Protein 7R2H (pdb70)

GO terms:
  GO:0003755 peptidyl-prolyl cis-trans isomerase activity (F, IDA)
  GO:0043066 negative regulation of apoptotic process (P, IDA)
  GO:0005757 mitochondrial permeability transition pore complex (C, IDA)
  GO:0090201 negative regulation of release of cytochrome c from mitochondria (P, IDA)
  GO:2001243 negative regulation of intrinsic apoptotic signaling pathway (P, IMP)
  GO:1902686 mitochondrial outer membrane permeabilization involved in programmed cell death (P, IMP)
  GO:0046902 regulation of mitochondrial membrane permeability (P, IMP)
  GO:0070301 cellular response to hydrogen peroxide (P, IMP)
  GO:0005515 protein binding (F, IPI)
  GO:0016020 membrane (C, TAS)
  GO:0005739 mitochondrion (C, HTP)
  GO:0005739 mitochondrion (C, IDA)
  GO:1902445 regulation of mitochondrial membrane permeability involved in programmed necrotic cell death (P, IMP)

Organism: Homo sapiens (NCBI:txid9606)

InterPro domains:
  IPR002130 Cyclophilin-type peptidyl-prolyl cis-trans isomerase domain [PF00160] (50-204)
  IPR002130 Cyclophilin-type peptidyl-prolyl cis-trans isomerase domain [PR00153] (66-81)
  IPR002130 Cyclophilin-type peptidyl-prolyl cis-trans isomerase domain [PR00153] (95-107)
  IPR002130 Cyclophilin-type peptidyl-prolyl cis-trans isomerase domain [PR00153] (138-153)
  IPR002130 Cyclophilin-type peptidyl-prolyl cis-trans isomerase domain [PR00153] (153-165)
  IPR002130 Cyclophilin-type peptidyl-prolyl cis-trans isomerase domain [PR00153] (166-181)
  IPR002130 Cyclophilin-type peptidyl-prolyl cis-trans isomerase domain [PS50072] (49-205)
  IPR020892 Cyclophilin-type peptidyl-prolyl cis-trans isomerase, conserved site [PS00170] (90-107)
  IPR029000 Cyclophilin-like domain superfamily [G3DSA:2.40.100.10] (36-207)
  IPR029000 Cyclophilin-like domain superfamily [SSF50891] (44-206)

Structure (mmCIF, N/CA/C/O backbone):
data_7R2H
#
_entry.id   7R2H
#
_cell.length_a   57.348
_cell.length_b   57.348
_cell.length_c   87.562
_cell.angle_alpha   90.000
_cell.angle_beta   90.000
_cell.angle_gamma   90.000
#
_symmetry.space_group_name_H-M   'P 41 21 2'
#
loop_
_entity.id
_entity.type
_entity.pdbx_description
1 polymer 'Peptidyl-prolyl cis-trans isomerase F, mitochondrial'
2 non-polymer 'DIMETHYL SULFOXIDE'
3 water water
#
loop_
_atom_site.group_PDB
_atom_site.id
_atom_site.type_symbol
_atom_site.label_atom_id
_atom_site.label_alt_id
_atom_site.label_comp_id
_atom_site.label_asym_id
_atom_site.label_entity_id
_atom_site.label_seq_id
_atom_site.pdbx_PDB_ins_code
_atom_site.Cartn_x
_atom_site.Cartn_y
_atom_site.Cartn_z
_atom_site.occupancy
_atom_site.B_iso_or_equiv
_atom_site.auth_seq_id
_atom_site.auth_comp_id
_atom_site.auth_asym_id
_atom_site.auth_atom_id
_atom_site.pdbx_PDB_model_num
ATOM 1 N N . GLY A 1 2 ? -7.89572 15.81294 -21.22751 1.000 13.37792 2 GLY A N 1
ATOM 2 C CA . GLY A 1 2 ? -7.96658 14.69215 -20.31030 1.000 12.59876 2 GLY A CA 1
ATOM 3 C C . GLY A 1 2 ? -8.95650 14.91275 -19.17765 1.000 10.80129 2 GLY A C 1
ATOM 4 O O . GLY A 1 2 ? -9.74635 15.85975 -19.20286 1.000 11.33293 2 GLY A O 1
ATOM 7 N N . ASN A 1 3 ? -8.88761 14.04143 -18.17551 1.000 9.12480 3 ASN A N 1
ATOM 8 C CA . ASN A 1 3 ? -9.78809 14.11959 -17.03205 1.000 8.42200 3 ASN A CA 1
ATOM 9 C C . ASN A 1 3 ? -9.52778 15.39191 -16.22809 1.000 8.13780 3 ASN A C 1
ATOM 10 O O . ASN A 1 3 ? -8.37238 15.78967 -16.05699 1.000 8.46156 3 ASN A O 1
ATOM 21 N N . PRO A 1 4 ? -10.57381 16.02472 -15.68686 1.000 7.79040 4 PRO A N 1
ATOM 22 C CA . PRO A 1 4 ? -10.37033 17.24162 -14.88906 1.000 8.06152 4 PRO A CA 1
ATOM 23 C C . PRO A 1 4 ? -9.54838 16.99477 -13.63666 1.000 6.34550 4 PRO A C 1
ATOM 24 O O . PRO A 1 4 ? -9.66994 15.95787 -12.98084 1.000 6.49291 4 PRO A O 1
ATOM 35 N N . LEU A 1 5 ? -8.74860 18.00252 -13.28327 1.000 5.70071 5 LEU A N 1
ATOM 36 C CA . LEU A 1 5 ? -8.13712 18.13590 -11.96631 1.000 5.23221 5 LEU A CA 1
ATOM 37 C C . LEU A 1 5 ? -8.79756 19.30932 -11.25825 1.000 4.70062 5 LEU A C 1
ATOM 38 O O . LEU A 1 5 ? -8.86784 20.41180 -11.81428 1.000 5.52702 5 LEU A O 1
ATOM 54 N N . VAL A 1 6 ? -9.26748 19.07149 -10.03485 1.000 4.56377 6 VAL A N 1
ATOM 55 C CA . VAL A 1 6 ? -9.90110 20.10519 -9.22504 1.000 4.87157 6 VAL A CA 1
ATOM 56 C C . VAL A 1 6 ? -9.22910 20.13958 -7.85438 1.000 4.83746 6 VAL A C 1
ATOM 57 O O . VAL A 1 6 ? -8.47896 19.23562 -7.48213 1.000 5.12702 6 VAL A O 1
ATOM 70 N N . TYR A 1 7 ? -9.50293 21.21090 -7.10458 1.000 5.21118 7 TYR A N 1
ATOM 71 C CA . TYR A 1 7 ? -8.88136 21.39582 -5.80240 1.000 5.74801 7 TYR A CA 1
ATOM 72 C C . TYR A 1 7 ? -9.89400 21.85468 -4.76495 1.000 5.20853 7 TYR A C 1
ATOM 73 O O . TYR A 1 7 ? -10.86197 22.55982 -5.07768 1.000 5.26645 7 TYR A O 1
ATOM 91 N N . LEU A 1 8 ? -9.59776 21.47628 -3.51324 1.000 5.01901 8 LEU A N 1
ATOM 92 C CA . LEU A 1 8 ? -10.26088 21.97031 -2.31006 1.000 5.27953 8 LEU A CA 1
ATOM 93 C C . LEU A 1 8 ? -9.17741 22.51076 -1.38202 1.000 5.37959 8 LEU A C 1
ATOM 94 O O . LEU A 1 8 ? -8.26778 21.76566 -1.00023 1.000 5.82441 8 LEU A O 1
ATOM 110 N N . ASP A 1 9 ? -9.29446 23.77697 -0.97964 1.000 5.10595 9 ASP A N 1
ATOM 111 C CA . ASP 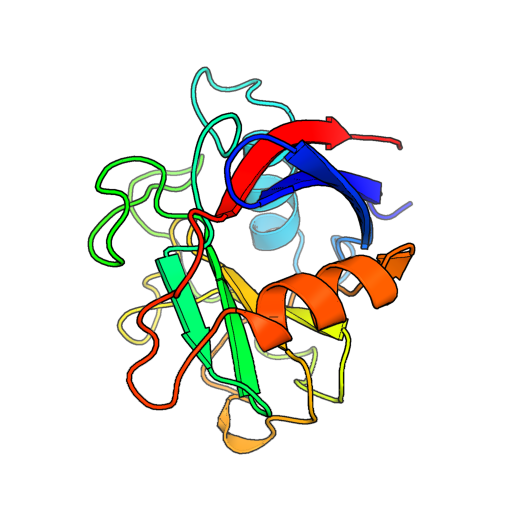A 1 9 ? -8.44257 24.35546 0.05961 1.000 5.73488 9 ASP A CA 1
ATOM 112 C C . ASP A 1 9 ? -9.22740 24.30827 1.36443 1.000 5.66647 9 ASP A C 1
ATOM 113 O O . ASP A 1 9 ? -10.35281 24.80992 1.42172 1.000 6.01656 9 ASP A O 1
ATOM 122 N N . VAL A 1 10 ? -8.64882 23.69143 2.39632 1.000 5.79809 10 VAL A N 1
ATOM 123 C CA . VAL A 1 10 ? -9.38451 23.34754 3.61014 1.000 6.24069 10 VAL A CA 1
ATOM 124 C C . VAL A 1 10 ? -8.73744 23.99944 4.82948 1.000 6.11128 10 VAL A C 1
ATOM 125 O O . VAL A 1 10 ? -7.52443 23.86935 5.03636 1.000 6.70083 10 VAL A O 1
ATOM 138 N N . ASP A 1 11 ? -9.56695 24.67160 5.64520 1.000 6.36127 11 ASP A N 1
ATOM 139 C CA . ASP A 1 11 ? -9.22085 25.18758 6.96705 1.000 6.91395 11 ASP A CA 1
ATOM 140 C C . ASP A 1 11 ? -9.73453 24.24189 8.05616 1.000 7.00083 11 ASP A C 1
ATOM 141 O O . ASP A 1 11 ? -10.75923 23.56943 7.89363 1.000 7.11403 11 ASP A O 1
ATOM 150 N N . ALA A 1 12 ? -9.05544 24.26042 9.20501 1.000 8.13396 12 ALA A N 1
ATOM 151 C CA . ALA A 1 12 ? -9.58160 23.69458 10.44302 1.000 7.03767 12 ALA A CA 1
ATOM 152 C C . ALA A 1 12 ? -9.52630 24.78568 11.50250 1.000 7.01926 12 ALA A C 1
ATOM 153 O O . ALA A 1 12 ? -8.46597 25.36971 11.74135 1.000 6.73240 12 ALA A O 1
ATOM 160 N N . ASN A 1 13 ? -10.67141 25.08629 12.10874 1.000 7.35609 13 ASN A N 1
ATOM 161 C CA . ASN A 1 13 ? -10.77146 26.18958 13.06831 1.000 7.86937 13 ASN A CA 1
ATOM 162 C C . ASN A 1 13 ? -10.10433 27.45691 12.53421 1.000 7.89569 13 ASN A C 1
ATOM 163 O O . ASN A 1 13 ? -9.35790 28.14691 13.23788 1.000 8.61945 13 ASN A O 1
ATOM 174 N N . GLY A 1 14 ? -10.37569 27.75847 11.26623 1.000 8.06407 14 GLY A N 1
ATOM 175 C CA . GLY A 1 14 ? -9.99647 29.02861 10.68627 1.000 8.71403 14 GLY A CA 1
ATOM 176 C C . GLY A 1 14 ? -8.55524 29.15936 10.26585 1.000 8.63261 14 GLY A C 1
ATOM 177 O O . GLY A 1 14 ? -8.14360 30.26728 9.89959 1.000 9.89328 14 GLY A O 1
ATOM 181 N N . LYS A 1 15 ? -7.77477 28.07955 10.31357 1.000 8.56941 15 LYS A N 1
ATOM 182 C CA . LYS A 1 15 ? -6.40225 28.12083 9.85443 1.000 9.41945 15 LYS A CA 1
ATOM 183 C C . LYS A 1 15 ? -6.17498 27.06904 8.76762 1.000 7.56408 15 LYS A C 1
ATOM 184 O O . LYS A 1 15 ? -6.69294 25.94722 8.85665 1.000 7.22456 15 LYS A O 1
ATOM 203 N N . PRO A 1 16 ? -5.43067 27.41733 7.71981 1.000 7.39037 16 PRO A N 1
ATOM 204 C CA . PRO A 1 16 ? -5.33828 26.53346 6.55087 1.000 7.14031 16 PRO A CA 1
ATOM 205 C C . PRO A 1 16 ? -4.55531 25.26408 6.83872 1.000 6.62975 16 PRO A C 1
ATOM 206 O O . PRO A 1 16 ? -3.48830 25.29016 7.46111 1.000 7.12979 16 PRO A O 1
ATOM 217 N N . LEU A 1 17 ? -5.08773 24.14560 6.34040 1.000 6.50340 17 LEU A N 1
ATOM 218 C CA . LEU A 1 17 ? -4.38522 22.86790 6.34638 1.000 6.49291 17 LEU A CA 1
ATOM 219 C C . LEU A 1 17 ? -3.61511 22.61734 5.06077 1.000 6.48763 17 LEU A C 1
ATOM 220 O O . LEU A 1 17 ? -2.68432 21.79965 5.05256 1.000 7.42986 17 LEU A O 1
ATOM 236 N N . GLY A 1 18 ? -4.01754 23.27042 3.97368 1.000 6.90089 18 GLY A N 1
ATOM 237 C CA . GLY A 1 18 ? -3.46982 23.00357 2.66304 1.000 6.24281 18 GLY A CA 1
ATOM 238 C C . GLY A 1 18 ? -4.54143 22.62938 1.65604 1.000 5.91388 18 GLY A C 1
ATOM 239 O O . GLY A 1 18 ? -5.73015 22.91830 1.83070 1.000 6.94559 18 GLY A O 1
ATOM 243 N N . ARG A 1 19 ? -4.09501 21.96998 0.59022 1.000 6.28492 19 ARG A N 1
ATOM 244 C CA . ARG A 1 19 ? -4.88863 21.72308 -0.59976 1.000 6.05605 19 ARG A CA 1
ATOM 245 C C . ARG A 1 19 ? -5.01304 20.22828 -0.87598 1.000 5.64542 19 ARG A C 1
ATOM 246 O O . ARG A 1 19 ? -4.02442 19.48745 -0.83354 1.000 6.39288 19 ARG A O 1
ATOM 267 N N . VAL A 1 20 ? -6.23161 19.80383 -1.19687 1.000 5.45858 20 VAL A N 1
ATOM 268 C CA . VAL A 1 20 ? -6.49297 18.46932 -1.72246 1.000 5.15062 20 VAL A CA 1
ATOM 269 C C . VAL A 1 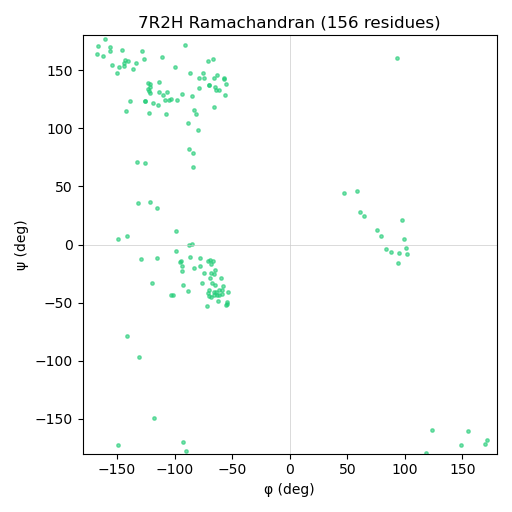20 ? -6.75698 18.60821 -3.21894 1.000 5.23486 20 VAL A C 1
ATOM 270 O O . VAL A 1 20 ? -7.64393 19.36571 -3.62783 1.000 6.12705 20 VAL A O 1
ATOM 283 N N . VAL A 1 21 ? -5.98573 17.88790 -4.03621 1.000 5.43215 21 VAL A N 1
ATOM 284 C CA . VAL A 1 21 ? -6.17701 17.86957 -5.48009 1.000 4.76374 21 VAL A CA 1
ATOM 285 C C . VAL A 1 21 ? -6.79050 16.53013 -5.85957 1.000 4.57690 21 VAL A C 1
ATOM 286 O O . VAL A 1 21 ? -6.30477 15.47600 -5.43183 1.000 4.96645 21 VAL A O 1
ATOM 299 N N . LEU A 1 22 ? -7.86029 16.57719 -6.65984 1.000 4.49006 22 LEU A N 1
ATOM 300 C CA . LEU A 1 22 ? -8.64290 15.41002 -7.04153 1.000 4.68213 22 LEU A CA 1
ATOM 301 C C . LEU A 1 22 ? -8.67751 15.28819 -8.56169 1.000 4.44531 22 LEU A C 1
ATOM 302 O O . LEU A 1 22 ? -8.91986 16.27733 -9.26145 1.000 5.34278 22 LEU A O 1
ATOM 318 N N . GLU A 1 23 ? -8.43975 14.07207 -9.05837 1.000 4.34534 23 GLU A N 1
ATOM 319 C CA . GLU A 1 23 ? -8.68402 13.74450 -10.45719 1.000 4.99799 23 GLU A CA 1
ATOM 320 C C . GLU A 1 23 ? -10.08953 13.16606 -10.55879 1.000 5.33490 23 GLU A C 1
ATOM 321 O O . GLU A 1 23 ? -10.44697 12.25496 -9.80020 1.000 6.64822 23 GLU A O 1
ATOM 333 N N . LEU A 1 24 ? -10.87735 13.69616 -11.49323 1.000 5.65613 24 LEU A N 1
ATOM 334 C CA . LEU A 1 24 ? -12.24542 13.24678 -11.70686 1.000 5.91909 24 LEU A CA 1
ATOM 335 C C . LEU A 1 24 ? -12.27100 12.36130 -12.94862 1.000 5.79282 24 LEU A C 1
ATOM 336 O O . LEU A 1 24 ? -11.84264 12.78282 -14.02654 1.000 6.37976 24 LEU A O 1
ATOM 352 N N . LYS A 1 25 ? -12.78307 11.13852 -12.79511 1.000 5.88777 25 LYS A N 1
ATOM 353 C CA . LYS A 1 25 ? -12.73207 10.12389 -13.84814 1.000 6.68231 25 LYS A CA 1
ATOM 354 C C . LYS A 1 25 ? -13.89561 10.31032 -14.82756 1.000 5.92441 25 LYS A C 1
ATOM 355 O O . LYS A 1 25 ? -14.79563 9.47980 -14.95317 1.000 6.42710 25 LYS A O 1
ATOM 374 N N . ALA A 1 26 ? -13.84346 11.42696 -15.55691 1.000 5.84015 26 ALA A N 1
ATOM 375 C CA . ALA A 1 26 ? -14.87664 11.74905 -16.53408 1.000 6.40870 26 ALA A CA 1
ATOM 376 C C . ALA A 1 26 ? -14.92635 10.75588 -17.68715 1.000 6.89819 26 ALA A C 1
ATOM 377 O O . ALA A 1 26 ? -15.96767 10.64170 -18.34466 1.000 7.08244 26 ALA A O 1
ATOM 384 N N . ASP A 1 27 ? -13.83280 10.03424 -17.94385 1.000 7.88770 27 ASP A N 1
ATOM 385 C CA . ASP A 1 27 ? -13.86024 8.99982 -18.96931 1.000 9.61185 27 ASP A CA 1
ATOM 386 C C . ASP A 1 27 ? -14.74410 7.81978 -18.58095 1.000 9.10109 27 ASP A C 1
ATOM 387 O O . ASP A 1 27 ? -15.25581 7.13435 -19.47213 1.000 11.74086 27 ASP A O 1
ATOM 396 N N . VAL A 1 28 ? -14.95054 7.59492 -17.28439 1.000 7.87983 28 VAL A N 1
ATOM 397 C CA . VAL A 1 28 ? -15.75641 6.48607 -16.77894 1.000 6.68761 28 VAL A CA 1
ATOM 398 C C . VAL A 1 28 ? -17.14777 6.94314 -16.35399 1.000 5.87438 28 VAL A C 1
ATOM 399 O O . VAL A 1 28 ? -18.13721 6.24616 -16.59808 1.000 5.93756 28 VAL A O 1
ATOM 412 N N . VAL A 1 29 ? -17.21876 8.08022 -15.66134 1.000 5.09538 29 VAL A N 1
ATOM 413 C CA . VAL A 1 29 ? -18.45361 8.61206 -15.08297 1.000 4.87690 29 VAL A CA 1
ATOM 414 C C . VAL A 1 29 ? -18.54954 10.09196 -15.45232 1.000 4.65323 29 VAL A C 1
ATOM 415 O O . VAL A 1 29 ? -18.39428 10.98470 -14.59348 1.000 4.66907 29 VAL A O 1
ATOM 428 N N . PRO A 1 30 ? -18.81316 10.39847 -16.72752 1.000 5.19539 30 PRO A N 1
ATOM 429 C CA . PRO A 1 30 ? -18.79969 11.80605 -17.13931 1.000 5.07167 30 PRO A CA 1
ATOM 430 C C . PRO A 1 30 ? -19.82475 12.67000 -16.42076 1.000 4.84010 30 PRO A C 1
ATOM 431 O O . PRO A 1 30 ? -19.53746 13.84119 -16.12877 1.000 4.89016 30 PRO A O 1
ATOM 442 N N . LYS A 1 31 ? -21.03454 12.15552 -16.18064 1.000 4.80060 31 LYS A N 1
ATOM 443 C CA . LYS A 1 31 ? -22.07565 12.99594 -15.59152 1.000 5.68223 31 LYS A CA 1
ATOM 444 C C . LYS A 1 31 ? -21.75297 13.31132 -14.13518 1.000 4.83219 31 LYS A C 1
ATOM 445 O O . LYS A 1 31 ? -21.98297 14.43016 -13.65423 1.000 5.11118 31 LYS A O 1
ATOM 464 N N . THR A 1 32 ? -21.23202 12.31586 -13.41995 1.000 4.48743 32 THR A N 1
ATOM 465 C CA . THR A 1 32 ? -20.88228 12.49056 -12.01671 1.000 4.41636 32 THR A CA 1
ATOM 466 C C . THR A 1 32 ? -19.65920 13.40000 -11.88017 1.000 4.51374 32 THR A C 1
ATOM 467 O O . THR A 1 32 ? -19.61125 14.28730 -11.01098 1.000 4.62430 32 THR A O 1
ATOM 478 N N . ALA A 1 33 ? -18.66411 13.20040 -12.74707 1.000 4.48480 33 ALA A N 1
ATOM 479 C CA . ALA A 1 33 ? -17.49604 14.07132 -12.74043 1.000 4.91633 33 ALA A CA 1
ATOM 480 C C . ALA A 1 33 ? -17.87837 15.51622 -13.04543 1.000 4.73480 33 ALA A C 1
ATOM 481 O O . ALA A 1 33 ? -17.37199 16.43793 -12.40005 1.000 5.05590 33 ALA A O 1
ATOM 488 N N . GLU A 1 34 ? -18.74592 15.73200 -14.04396 1.000 4.96114 34 GLU A N 1
ATOM 489 C CA . GLU A 1 34 ? -19.10226 17.09399 -14.43262 1.000 5.35582 34 GLU A CA 1
ATOM 490 C C . GLU A 1 34 ? -19.81921 17.82009 -13.29993 1.000 4.68218 34 GLU A C 1
ATOM 491 O O . GLU A 1 34 ? -19.57608 19.00820 -13.06237 1.000 4.97698 34 GLU A O 1
ATOM 503 N N . ASN A 1 35 ? -20.72224 17.12637 -12.60031 1.000 4.46114 35 ASN A N 1
ATOM 504 C CA . ASN A 1 35 ? -21.38471 17.73298 -11.45308 1.000 4.31107 35 ASN A CA 1
ATOM 505 C C . ASN A 1 35 ? -20.35622 18.23828 -10.43914 1.000 4.28739 35 ASN A C 1
ATOM 506 O O . ASN A 1 35 ? -20.39108 19.39985 -10.00958 1.000 4.70589 35 ASN A O 1
ATOM 517 N N . PHE A 1 36 ? -19.42504 17.36710 -10.04594 1.000 4.26375 36 PHE A N 1
ATOM 518 C CA . PHE A 1 36 ? -18.45147 17.75574 -9.02964 1.000 4.25844 36 PHE A CA 1
ATOM 519 C C . PHE A 1 36 ? -17.57122 18.90378 -9.52751 1.000 4.32423 36 PHE A C 1
ATOM 520 O O . PHE A 1 36 ? -17.29635 19.85843 -8.79006 1.000 4.70062 36 PHE A O 1
ATOM 537 N N . ARG A 1 37 ? -17.12242 18.81524 -10.78375 1.000 4.26373 37 ARG A N 1
ATOM 538 C CA . ARG A 1 37 ? -16.28933 19.86583 -11.36863 1.000 4.31642 37 ARG A CA 1
ATOM 539 C C . ARG A 1 37 ? -16.97061 21.23179 -11.26781 1.000 4.46373 37 ARG A C 1
ATOM 540 O O . ARG A 1 37 ? -16.37515 22.21921 -10.81014 1.000 4.72956 37 ARG A O 1
ATOM 561 N N . ALA A 1 38 ? -18.23338 21.29701 -11.71747 1.000 4.34793 38 ALA A N 1
ATOM 562 C CA . ALA A 1 38 ? -18.94997 22.56332 -11.72579 1.000 4.49800 38 ALA A CA 1
ATOM 563 C C . ALA A 1 38 ? -19.24002 23.05377 -10.31284 1.000 4.45059 38 ALA A C 1
ATOM 564 O O . ALA A 1 38 ? -19.28034 24.27067 -10.08120 1.000 5.16911 38 ALA A O 1
ATOM 571 N N . LEU A 1 39 ? -19.46803 22.14319 -9.35689 1.000 4.72950 39 LEU A N 1
ATOM 572 C CA . LEU A 1 39 ? -19.66951 22.57867 -7.97771 1.000 4.49000 39 LEU A CA 1
ATOM 573 C C . LEU A 1 39 ? -18.37628 23.12503 -7.36643 1.000 4.57689 39 LEU A C 1
ATOM 574 O O . LEU A 1 39 ? -18.42667 24.00315 -6.49325 1.000 5.06647 39 LEU A O 1
ATOM 590 N N . CYS A 1 40 ? -17.21616 22.63888 -7.82952 1.000 4.71899 40 CYS A N 1
ATOM 591 C CA . CYS A 1 40 ? -15.94110 23.22106 -7.40838 1.000 4.75322 40 CYS A CA 1
ATOM 592 C C .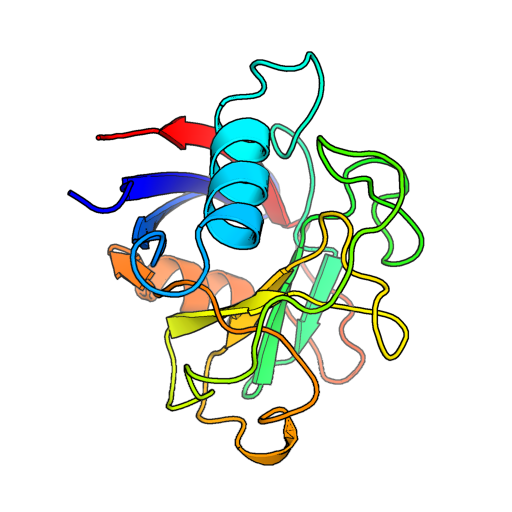 CYS A 1 40 ? -15.73050 24.61847 -7.98530 1.000 4.93482 40 CYS A C 1
ATOM 593 O O . CYS A 1 40 ? -15.27231 25.52164 -7.27501 1.000 5.61911 40 CYS A O 1
ATOM 601 N N . THR A 1 41 ? -16.02683 24.82234 -9.27521 1.000 5.25064 41 THR A N 1
ATOM 602 C CA . THR A 1 41 ? -15.81739 26.15456 -9.83866 1.000 5.58488 41 THR A CA 1
ATOM 603 C C . THR A 1 41 ? -16.87733 27.14454 -9.37008 1.000 5.94018 41 THR A C 1
ATOM 604 O O . THR A 1 41 ? -16.62718 28.35463 -9.38428 1.000 6.77716 41 THR A O 1
ATOM 615 N N . GLY A 1 42 ? -18.05568 26.66085 -8.98101 1.000 5.97714 42 GLY A N 1
ATOM 616 C CA . GLY A 1 42 ? -19.15780 27.52662 -8.63077 1.000 6.73497 42 GLY A CA 1
ATOM 617 C C . GLY A 1 42 ? -19.84855 28.16575 -9.81435 1.000 6.83239 42 GLY A C 1
ATOM 618 O O . GLY A 1 42 ? -20.66117 29.07870 -9.62104 1.000 7.00876 42 GLY A O 1
ATOM 622 N N . GLU A 1 43 ? -19.57744 27.69558 -11.03265 1.000 7.42984 43 GLU A N 1
ATOM 623 C CA . GLU A 1 43 ? -19.99590 28.41577 -12.23080 1.000 8.31462 43 GLU A CA 1
ATOM 624 C C . GLU A 1 43 ? -21.50740 28.43124 -12.44789 1.000 8.19834 43 GLU A C 1
ATOM 625 O O . GLU A 1 43 ? -21.97898 29.24957 -13.24051 1.000 8.94844 43 GLU A O 1
ATOM 637 N N . LYS A 1 44 ? -22.27487 27.56128 -11.78685 1.000 8.11936 44 LYS A N 1
ATOM 638 C CA . LYS A 1 44 ? -23.73094 27.61906 -11.87986 1.000 9.17476 44 LYS A CA 1
ATOM 639 C C . LYS A 1 44 ? -24.34566 28.56918 -10.85678 1.000 9.07741 44 LYS A C 1
ATOM 640 O O . LYS A 1 44 ? -25.57132 28.72073 -10.82828 1.000 10.18807 44 LYS A O 1
ATOM 659 N N . GLY A 1 45 ? -23.53300 29.20628 -10.01523 1.000 8.78520 45 GLY A N 1
ATOM 660 C CA . GLY A 1 45 ? -24.02389 30.12348 -9.00727 1.000 9.82547 45 GLY A CA 1
ATOM 661 C C . GLY A 1 45 ? -24.13649 29.53772 -7.61779 1.000 8.65367 45 GLY A C 1
ATOM 662 O O . GLY A 1 45 ? -24.64082 30.21651 -6.71561 1.000 9.51431 45 GLY A O 1
ATOM 666 N N . PHE A 1 46 ? -23.68924 28.30194 -7.42523 1.000 8.26408 46 PHE A N 1
ATOM 667 C CA . PHE A 1 46 ? -23.69701 27.63072 -6.13199 1.000 7.58243 46 PHE A CA 1
ATOM 668 C C . PHE A 1 46 ? -22.62173 26.55185 -6.18685 1.000 6.51395 46 PHE A C 1
ATOM 669 O O . PHE A 1 46 ? -22.13216 26.19923 -7.26527 1.000 6.53765 46 PHE A O 1
ATOM 686 N N . GLY A 1 47 ? -22.27757 26.00701 -5.02437 1.000 6.84547 47 GLY A N 1
ATOM 687 C CA . GLY A 1 47 ? -21.25566 24.97705 -4.99324 1.000 7.02994 47 GLY A CA 1
ATOM 688 C C . GLY A 1 47 ? -20.56997 24.90155 -3.63734 1.000 6.01123 47 GLY A C 1
ATOM 689 O O . GLY A 1 47 ? -21.09162 25.36400 -2.62805 1.000 5.81129 47 GLY A O 1
ATOM 693 N N . TYR A 1 48 ? -19.38657 24.29224 -3.64951 1.000 5.88227 48 TYR A N 1
ATOM 694 C CA . TYR A 1 48 ? -18.74894 23.88537 -2.40663 1.000 6.28044 48 TYR A CA 1
ATOM 695 C C . TYR A 1 48 ? -18.06817 25.02121 -1.65017 1.000 5.67702 48 TYR A C 1
ATOM 696 O O . TYR A 1 48 ? -17.79603 24.85505 -0.45819 1.000 6.31131 48 TYR A O 1
ATOM 714 N N . LYS A 1 49 ? -17.76118 26.14620 -2.28633 1.000 5.67702 49 LYS A N 1
ATOM 715 C CA . LYS A 1 49 ? -17.01310 27.18569 -1.58672 1.000 5.91650 49 LYS A CA 1
ATOM 716 C C . LYS A 1 49 ? -17.74009 27.60193 -0.31455 1.000 6.58760 49 LYS A C 1
ATOM 717 O O . LYS A 1 49 ? -18.93059 27.92385 -0.34230 1.000 7.23245 49 LYS A O 1
ATOM 736 N N . GLY A 1 50 ? -17.00877 27.60354 0.80171 1.000 6.59552 50 GLY A N 1
ATOM 737 C CA . GLY A 1 50 ? -17.52824 28.01697 2.08702 1.000 7.95720 50 GLY A CA 1
ATOM 738 C C . GLY A 1 50 ? -18.19937 26.92768 2.89742 1.000 7.70092 50 GLY A C 1
ATOM 739 O O . GLY A 1 50 ? -18.55978 27.17701 4.05826 1.000 9.09845 50 GLY A O 1
ATOM 743 N N . SER A 1 51 ? -18.38378 25.73574 2.32894 1.000 7.22711 51 SER A N 1
ATOM 744 C CA . SER A 1 51 ? -19.08139 24.65378 3.00361 1.000 7.59576 51 SER A CA 1
ATOM 745 C C . SER A 1 51 ? -18.09039 23.79666 3.79939 1.000 6.89291 51 SER A C 1
ATOM 746 O O . SER A 1 51 ? -16.90406 24.10773 3.88148 1.000 7.66145 51 SER A O 1
ATOM 754 N N . THR A 1 52 ? -18.59107 22.73329 4.43892 1.000 6.24548 52 THR A N 1
ATOM 755 C CA . THR A 1 52 ? -17.85404 22.04736 5.49868 1.000 6.36394 52 THR A CA 1
ATOM 756 C C . THR A 1 52 ? -17.72371 20.54774 5.24376 1.000 6.15074 52 THR A C 1
ATOM 757 O O . THR A 1 52 ? -18.49090 19.94208 4.48759 1.000 6.15074 52 THR A O 1
ATOM 768 N N . PHE A 1 53 ? -16.73451 19.94619 5.91577 1.000 5.61911 53 PHE A N 1
ATOM 769 C CA . PHE A 1 53 ? -16.71912 18.49624 6.14894 1.000 6.05858 53 PHE A CA 1
ATOM 770 C C . PHE A 1 53 ? -17.49509 18.28443 7.44363 1.000 6.01915 53 PHE A C 1
ATOM 771 O O . PHE A 1 53 ? -16.99282 18.57275 8.52966 1.000 7.00349 53 PHE A O 1
ATOM 788 N N . HIS A 1 54 ? -18.73461 17.80008 7.33729 1.000 5.56648 54 HIS A N 1
ATOM 789 C CA . HIS A 1 54 ? -19.62790 17.73513 8.49183 1.000 5.90597 54 HIS A CA 1
ATOM 790 C C . HIS A 1 54 ? -19.62567 16.37777 9.18591 1.000 6.29811 54 HIS A C 1
ATOM 791 O O . HIS A 1 54 ? -20.14289 16.27442 10.30833 1.000 6.95874 54 HIS A O 1
ATOM 805 N N . ARG A 1 55 ? -19.09118 15.33733 8.54622 1.000 6.13223 55 ARG A N 1
ATOM 806 C CA . ARG A 1 55 ? -19.14162 13.98755 9.09867 1.000 6.15860 55 ARG A CA 1
ATOM 807 C C . ARG A 1 55 ? -17.81486 13.32060 8.76301 1.000 5.60331 55 ARG A C 1
ATOM 808 O O . ARG A 1 55 ? -17.50590 13.11294 7.58489 1.000 6.22186 55 ARG A O 1
ATOM 829 N N . VAL A 1 56 ? -17.02540 13.00296 9.78971 1.000 5.24796 56 VAL A N 1
ATOM 830 C CA . VAL A 1 56 ? -15.67500 12.48174 9.60112 1.000 5.30058 56 VAL A CA 1
ATOM 831 C C . VAL A 1 56 ? -15.47536 11.36020 10.61382 1.000 5.12169 56 VAL A C 1
ATOM 832 O O . VAL A 1 56 ? -15.65142 11.57396 11.82078 1.000 5.54280 56 VAL A O 1
ATOM 845 N N . ILE A 1 57 ? -15.14014 10.16873 10.12223 1.000 5.84540 57 ILE A N 1
ATOM 846 C CA . ILE A 1 57 ? -14.99062 8.98053 10.95605 1.000 6.58564 57 ILE A CA 1
ATOM 847 C C . ILE A 1 57 ? -13.57933 8.43939 10.76096 1.000 6.11388 57 ILE A C 1
ATOM 848 O O . ILE A 1 57 ? -13.23238 7.97369 9.66198 1.000 5.68492 57 ILE A O 1
ATOM 864 N N . PRO A 1 58 ? -12.73400 8.49818 11.79301 1.000 7.17717 58 PRO A N 1
ATOM 865 C CA . PRO A 1 58 ? -11.36628 7.98991 11.65551 1.000 7.96207 58 PRO A CA 1
ATOM 866 C C . PRO A 1 58 ? -11.35870 6.53302 11.23083 1.000 7.07715 58 PRO A C 1
ATOM 867 O O . PRO A 1 58 ? -12.18403 5.72917 11.66913 1.000 6.89820 58 PRO A O 1
ATOM 878 N N . SER A 1 59 ? -10.39933 6.20035 10.37157 1.000 7.35132 59 SER A N 1
ATOM 879 C CA . SER A 1 59 ? -10.24324 4.86638 9.80883 1.000 8.05409 59 SER A CA 1
ATOM 880 C C . SER A 1 59 ? -11.41564 4.46989 8.92371 1.000 6.50869 59 SER A C 1
ATOM 881 O O . SER A 1 59 ? -11.66099 3.27819 8.70495 1.000 7.54564 59 SER A O 1
ATOM 889 N N . PHE A 1 60 ? -12.11430 5.46077 8.36586 1.000 5.64025 60 PHE A N 1
ATOM 890 C CA . PHE A 1 60 ? -13.19829 5.21121 7.41946 1.000 5.39279 60 PHE A CA 1
ATOM 891 C C . PHE A 1 60 ? -13.17707 6.25608 6.29841 1.000 5.21379 60 PHE A C 1
ATOM 892 O O . PHE A 1 60 ? -12.70886 5.96104 5.19286 1.000 5.60856 60 PHE A O 1
ATOM 909 N N . MET A 1 61 ? -13.67760 7.46595 6.56158 1.000 5.14284 61 MET A N 1
ATOM 910 C CA . MET A 1 61 ? -13.84881 8.43665 5.48785 1.000 6.43511 61 MET A CA 1
ATOM 911 C C . MET A 1 61 ? -14.14212 9.82260 6.05272 1.000 5.39011 61 MET A C 1
ATOM 912 O O . MET A 1 61 ? -14.49848 9.98671 7.22486 1.000 5.57439 61 MET A O 1
ATOM 926 N N . CYS A 1 62 ? -13.98642 10.81456 5.17123 1.000 5.44008 62 CYS A N 1
ATOM 927 C CA . CYS A 1 62 ? -14.29737 12.21629 5.43587 1.000 5.27956 62 CYS A CA 1
ATOM 928 C C . CYS A 1 62 ? -15.38415 12.65694 4.45646 1.000 4.70846 62 CYS A C 1
ATOM 929 O O . CYS A 1 62 ? -15.17459 12.58133 3.24095 1.000 4.92960 62 CYS A O 1
ATOM 937 N N . GLN A 1 63 ? -16.52170 13.12632 4.97256 1.000 4.68482 63 GLN A N 1
ATOM 938 C CA . GLN A 1 63 ? -17.68665 13.46358 4.15922 1.000 4.75849 63 GLN A CA 1
ATOM 939 C C . GLN A 1 63 ? -17.97250 14.96716 4.18040 1.000 4.59531 63 GLN A C 1
ATOM 940 O O . GLN A 1 63 ? -17.90522 15.62402 5.22964 1.000 5.36383 63 GLN A O 1
ATOM 954 N N . ALA A 1 64 ? -18.34586 15.47866 3.00702 1.000 4.95579 64 ALA A N 1
ATOM 955 C CA . ALA A 1 64 ? -18.58076 16.89212 2.79763 1.000 4.71904 64 ALA A CA 1
ATOM 956 C C . ALA A 1 64 ? -19.65452 17.06116 1.71911 1.000 5.01641 64 ALA A C 1
ATOM 957 O O . ALA A 1 64 ? -20.27002 16.09469 1.25410 1.000 5.56912 64 ALA A O 1
ATOM 964 N N . GLY A 1 65 ? -19.86599 18.30361 1.30520 1.000 6.01644 65 GLY A N 1
ATOM 965 C CA . GLY A 1 65 ? -20.67253 18.60140 0.14144 1.000 6.79804 65 GLY A CA 1
ATOM 966 C C . GLY A 1 65 ? -22.07843 19.06892 0.41715 1.000 6.15073 65 GLY A C 1
ATOM 967 O O . GLY A 1 65 ? -22.79135 19.39321 -0.53992 1.000 6.38236 65 GLY A O 1
ATOM 971 N N . ASP A 1 66 ? -22.51374 19.11995 1.67793 1.000 5.99044 66 ASP A N 1
ATOM 972 C CA . ASP A 1 66 ? -23.85518 19.62402 1.96943 1.000 5.85858 66 ASP A CA 1
ATOM 973 C C . ASP A 1 66 ? -23.77072 21.13672 2.12134 1.000 6.20603 66 ASP A C 1
ATOM 974 O O . ASP A 1 66 ? -23.68902 21.67853 3.22448 1.000 7.04556 66 ASP A O 1
ATOM 983 N N . PHE A 1 67 ? -23.78979 21.82690 0.97977 1.000 7.32016 67 PHE A N 1
ATOM 984 C CA . PHE A 1 67 ? -23.63735 23.27682 0.97990 1.000 7.38243 67 PHE A CA 1
ATOM 985 C C . PHE A 1 67 ? -24.95302 24.01219 1.21271 1.000 8.05096 67 PHE A C 1
ATOM 986 O O . PHE A 1 67 ? -24.94724 25.24752 1.23144 1.000 9.12214 67 PHE A O 1
ATOM 1003 N N . THR A 1 68 ? -26.06822 23.30153 1.39231 1.000 8.36414 68 THR A N 1
ATOM 1004 C CA . THR A 1 68 ? -27.32796 23.96703 1.69792 1.000 11.48680 68 THR A CA 1
ATOM 1005 C C . THR A 1 68 ? -27.70902 23.87006 3.17081 1.000 11.27767 68 THR A C 1
ATOM 1006 O O . THR A 1 68 ? -28.11257 24.87792 3.75332 1.000 12.44620 68 THR A O 1
ATOM 1017 N N . ASN A 1 69 ? -27.56162 22.69860 3.80284 1.000 11.21444 69 ASN A N 1
ATOM 1018 C CA . ASN A 1 69 ? -27.93137 22.51023 5.20286 1.000 11.69078 69 ASN A CA 1
ATOM 1019 C C . ASN A 1 69 ? -26.75610 22.20063 6.12415 1.000 11.60928 69 ASN A C 1
ATOM 1020 O O . ASN A 1 69 ? -26.92900 22.23004 7.35085 1.000 12.26725 69 ASN A O 1
ATOM 1031 N N . HIS A 1 70 ? -25.57916 21.89721 5.57683 1.000 11.84187 70 HIS A N 1
ATOM 1032 C CA . HIS A 1 70 ? -24.34440 21.77158 6.35227 1.000 11.70965 70 HIS A CA 1
ATOM 1033 C C . HIS A 1 70 ? -24.42666 20.67437 7.41320 1.000 11.61454 70 HIS A C 1
ATOM 1034 O O . HIS A 1 70 ? -23.72237 20.72350 8.42587 1.000 12.38568 70 HIS A O 1
ATOM 1048 N N . ASN A 1 71 ? -25.25339 19.64447 7.16883 1.000 11.30779 71 ASN A N 1
ATOM 1049 C CA . ASN A 1 71 ? -25.44029 18.62165 8.19232 1.000 10.63693 71 ASN A CA 1
ATOM 1050 C C . ASN A 1 71 ? -25.72926 17.22735 7.64737 1.000 8.83525 71 ASN A C 1
ATOM 1051 O O . ASN A 1 71 ? -25.96573 16.31839 8.45210 1.000 9.41163 71 ASN A O 1
ATOM 1062 N N . GLY A 1 72 ? -25.69629 17.00715 6.33656 1.000 7.56940 72 GLY A N 1
ATOM 1063 C CA . GLY A 1 72 ? -25.94176 15.69829 5.77757 1.000 7.30081 72 GLY A CA 1
ATOM 1064 C C . GLY A 1 72 ? -27.32431 15.51198 5.20271 1.000 7.49300 72 GLY A C 1
ATOM 1065 O O . GLY A 1 72 ? -27.56893 14.48804 4.55464 1.000 8.54047 72 GLY A O 1
ATOM 1069 N N . THR A 1 73 ? -28.23099 16.47407 5.39736 1.000 7.43503 73 THR A N 1
ATOM 1070 C CA . THR A 1 73 ? -29.57471 16.35663 4.84965 1.000 7.50880 73 THR A CA 1
ATOM 1071 C C . THR A 1 73 ? -29.74736 17.04170 3.50103 1.000 8.01412 73 THR A C 1
ATOM 1072 O O . THR A 1 73 ? -30.76199 16.79624 2.83562 1.000 9.79064 73 THR A O 1
ATOM 1083 N N . GLY A 1 74 ? -28.81092 17.90105 3.09486 1.000 7.17189 74 GLY A N 1
ATOM 1084 C CA . GLY A 1 74 ? -29.03370 18.75445 1.94731 1.000 7.60876 74 GLY A CA 1
ATOM 1085 C C . GLY A 1 74 ? -28.07832 18.53954 0.79096 1.000 8.07992 74 GLY A C 1
ATOM 1086 O O . GLY A 1 74 ? -27.58432 17.43308 0.54763 1.000 9.68801 74 GLY A O 1
ATOM 1090 N N . GLY A 1 75 ? -27.81910 19.62257 0.06940 1.000 8.55892 75 GLY A N 1
ATOM 1091 C CA . GLY A 1 75 ? -27.08393 19.58421 -1.17481 1.000 8.91159 75 GLY A CA 1
ATOM 1092 C C . GLY A 1 75 ? -28.00443 19.45931 -2.37608 1.000 7.69564 75 GLY A C 1
ATOM 1093 O O . GLY A 1 75 ? -29.16039 19.05373 -2.27500 1.000 8.51679 75 GLY A O 1
ATOM 1097 N N . LYS A 1 76 ? -27.46481 19.81714 -3.53875 1.000 6.90338 76 LYS A N 1
ATOM 1098 C CA . LYS A 1 76 ? -28.16791 19.65310 -4.80335 1.000 6.40339 76 LYS A CA 1
ATOM 1099 C C . LYS A 1 76 ? -27.12260 19.52821 -5.90503 1.000 5.68226 76 LYS A C 1
ATOM 1100 O O . LYS A 1 76 ? -25.98639 19.99828 -5.76353 1.000 5.70864 76 LYS A O 1
ATOM 1119 N N . SER A 1 77 ? -27.50905 18.86424 -6.99102 1.000 6.46782 77 SER A N 1
ATOM 1120 C CA . SER A 1 77 ? -26.63059 18.73436 -8.14136 1.000 5.22694 77 SER A CA 1
ATOM 1121 C C . SER A 1 77 ? -26.85590 19.87867 -9.12928 1.000 5.20064 77 SER A C 1
ATOM 1122 O O . SER A 1 77 ? -27.80346 20.65879 -9.02825 1.000 5.89285 77 SER A O 1
ATOM 1130 N N . ILE A 1 78 ? -25.97489 19.94728 -10.13405 1.000 5.24803 78 ILE A N 1
ATOM 1131 C CA . ILE A 1 78 ? -26.15359 20.92155 -11.20452 1.000 5.69545 78 ILE A CA 1
ATOM 1132 C C . ILE A 1 78 ? -27.32220 20.57774 -12.11757 1.000 6.02966 78 ILE A C 1
ATOM 1133 O O . ILE A 1 78 ? -27.74956 21.42348 -12.90720 1.000 7.25091 78 ILE A O 1
ATOM 1149 N N . TYR A 1 79 ? -27.84363 19.35380 -12.03245 1.000 5.50067 79 TYR A N 1
ATOM 1150 C CA . TYR A 1 79 ? -28.91389 18.88973 -12.90830 1.000 5.53754 79 TYR A CA 1
ATOM 1151 C C . TYR A 1 79 ? -30.30565 19.08330 -12.31046 1.000 6.03233 79 TYR A C 1
ATOM 1152 O O . TYR A 1 79 ? -31.30060 19.03903 -13.04520 1.000 6.70344 79 TYR A O 1
ATOM 1170 N N . GLY A 1 80 ? -30.37885 19.26894 -11.00098 1.000 6.34559 80 GLY A N 1
ATOM 1171 C CA . GLY A 1 80 ? -31.60800 19.17052 -10.24422 1.000 6.14545 80 GLY A CA 1
ATOM 1172 C C . GLY A 1 80 ? -31.25188 18.66593 -8.85796 1.000 6.09283 80 GLY A C 1
ATOM 1173 O O . GLY A 1 80 ? -30.08260 18.56393 -8.50425 1.000 6.42186 80 GLY A O 1
ATOM 1177 N N . SER A 1 81 ? -32.26237 18.35792 -8.04954 1.000 6.28755 81 SER A N 1
ATOM 1178 C CA . SER A 1 81 ? -31.93434 18.03612 -6.66202 1.000 7.25087 81 SER A CA 1
ATOM 1179 C C . SER A 1 81 ? -31.11066 16.75566 -6.55364 1.000 6.91401 81 SER A C 1
ATOM 1180 O O . SER A 1 81 ? -30.14573 16.70405 -5.77372 1.000 8.08256 81 SER A O 1
ATOM 1188 N N . ARG A 1 82 ? -31.45705 15.73120 -7.34047 1.000 6.36390 82 ARG A N 1
ATOM 1189 C CA . ARG A 1 82 ? -30.80474 14.43131 -7.28270 1.000 6.48760 82 ARG A CA 1
ATOM 1190 C C . ARG A 1 82 ? -30.64228 13.89715 -8.70088 1.000 5.80598 82 ARG A C 1
ATOM 1191 O O . ARG A 1 82 ? -31.37061 14.29390 -9.61979 1.000 6.28506 82 ARG A O 1
ATOM 1212 N N . PHE A 1 83 ? -29.69093 12.98210 -8.87304 1.000 5.12435 83 PHE A N 1
ATOM 1213 C CA . PHE A 1 83 ? -29.46898 12.35598 -10.16715 1.000 5.17168 83 PHE A CA 1
ATOM 1214 C C . PHE A 1 83 ? -29.09134 10.88557 -10.00957 1.000 4.98484 83 PHE A C 1
ATOM 1215 O O . PHE A 1 83 ? -28.65316 10.45098 -8.93306 1.000 5.50333 83 PHE A O 1
ATOM 1232 N N . PRO A 1 84 ? -29.28249 10.08564 -11.06710 1.000 5.50069 84 PRO A N 1
ATOM 1233 C CA . PRO A 1 84 ? -29.09754 8.63215 -10.94720 1.000 6.39064 84 PRO A CA 1
ATOM 1234 C C . PRO A 1 84 ? -27.66117 8.21053 -10.68274 1.000 5.49276 84 PRO A C 1
ATOM 1235 O O . PRO A 1 84 ? -26.69898 8.91327 -10.99124 1.000 5.25597 84 PRO A O 1
ATOM 1246 N N . ASP A 1 85 ? -27.53668 6.98623 -10.16090 1.000 5.79799 85 ASP A N 1
ATOM 1247 C CA . ASP A 1 85 ? -26.24750 6.30181 -10.11530 1.000 5.07694 85 ASP A CA 1
ATOM 1248 C C . ASP A 1 85 ? -25.79041 6.01076 -11.54108 1.000 5.54280 85 ASP A C 1
ATOM 1249 O O . ASP A 1 85 ? -26.44585 5.26334 -12.27787 1.000 6.53506 85 ASP A O 1
ATOM 1258 N N . GLU A 1 86 ? -24.65370 6.58317 -11.92385 1.000 5.79545 86 GLU A N 1
ATOM 1259 C CA . GLU A 1 86 ? -24.20414 6.50067 -13.30704 1.000 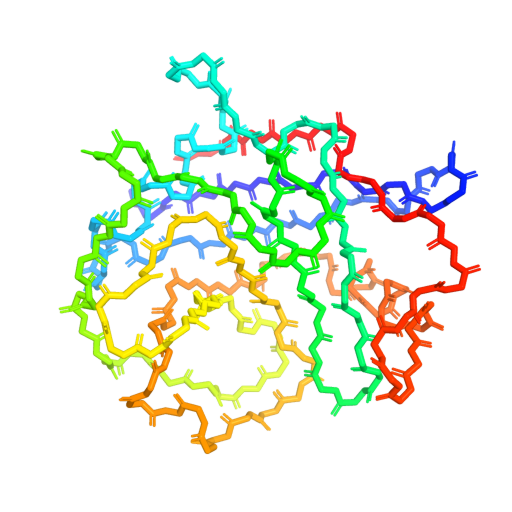5.84011 86 GLU A CA 1
ATOM 1260 C C . GLU A 1 86 ? -23.72069 5.09170 -13.65162 1.000 5.53490 86 GLU A C 1
ATOM 1261 O O . GLU A 1 86 ? -24.16904 4.48726 -14.63402 1.000 6.66399 86 GLU A O 1
ATOM 1273 N N . ASN A 1 87 ? -22.79949 4.56220 -12.85140 1.000 5.29817 87 ASN A N 1
ATOM 1274 C CA . ASN A 1 87 ? -22.37292 3.16913 -12.89859 1.000 5.50589 87 ASN A CA 1
ATOM 1275 C C . ASN A 1 87 ? -21.57398 2.91069 -11.63020 1.000 5.03223 87 ASN A C 1
ATOM 1276 O O . ASN A 1 87 ? -21.27738 3.83325 -10.86172 1.000 5.55861 87 ASN A O 1
ATOM 1287 N N . PHE A 1 88 ? -21.25479 1.63207 -11.41236 1.000 5.00589 88 PHE A N 1
ATOM 1288 C CA . PHE A 1 88 ? -20.45061 1.20008 -10.27846 1.000 5.28483 88 PHE A CA 1
ATOM 1289 C C . PHE A 1 88 ? -19.12187 0.60379 -10.74582 1.000 5.55071 88 PHE A C 1
ATOM 1290 O O . PHE A 1 88 ? -18.55334 -0.27358 -10.09650 1.000 6.30604 88 PHE A O 1
ATOM 1307 N N . THR A 1 89 ? -18.59625 1.10143 -11.85969 1.000 5.85068 89 THR A N 1
ATOM 1308 C CA . THR A 1 89 ? -17.43551 0.46701 -12.47806 1.000 5.94295 89 THR A CA 1
ATOM 1309 C C . THR A 1 89 ? -16.17668 0.61344 -11.62515 1.000 5.51646 89 THR A C 1
ATOM 1310 O O . THR A 1 89 ? -15.42020 -0.35070 -11.45766 1.000 6.45606 89 THR A O 1
ATOM 1321 N N . LEU A 1 90 ? -15.92327 1.81956 -11.10631 1.000 5.09799 90 LEU A N 1
ATOM 1322 C CA . LEU A 1 90 ? -14.78671 2.06098 -10.22501 1.000 5.04535 90 LEU A CA 1
ATOM 1323 C C . LEU A 1 90 ? -15.10462 1.56650 -8.81709 1.000 5.20855 90 LEU A C 1
ATOM 1324 O O . LEU A 1 90 ? -16.23299 1.70069 -8.33027 1.000 5.86123 90 LEU A O 1
ATOM 1340 N N . LYS A 1 91 ? -14.09662 1.01250 -8.14962 1.000 6.08488 91 LYS A N 1
ATOM 1341 C CA . LYS A 1 91 ? -14.28853 0.40721 -6.84105 1.000 6.03499 91 LYS A CA 1
ATOM 1342 C C . LYS A 1 91 ? -13.60589 1.22523 -5.74366 1.000 5.63227 91 LYS A C 1
ATOM 1343 O O . LYS A 1 91 ? -12.72389 2.05387 -5.98831 1.000 5.92702 91 LYS A O 1
ATOM 1362 N N . HIS A 1 92 ? -14.04792 0.97297 -4.50750 1.000 5.81121 92 HIS A N 1
ATOM 1363 C CA . HIS A 1 92 ? -13.51321 1.64351 -3.32177 1.000 5.71383 92 HIS A CA 1
ATOM 1364 C C . HIS A 1 92 ? -12.25524 0.88104 -2.90070 1.000 6.40605 92 HIS A C 1
ATOM 1365 O O . HIS A 1 92 ? -12.25431 0.05844 -1.97784 1.000 7.30092 92 HIS A O 1
ATOM 1379 N N . VAL A 1 93 ? -11.16305 1.16211 -3.61916 1.000 6.76129 93 VAL A N 1
ATOM 1380 C CA . VAL A 1 93 ? -9.97955 0.30627 -3.57381 1.000 7.55654 93 VAL A CA 1
ATOM 1381 C C . VAL A 1 93 ? -9.04820 0.59120 -2.40354 1.000 7.85356 93 VAL A C 1
ATOM 1382 O O . VAL A 1 93 ? -8.22424 -0.26801 -2.07093 1.000 8.91949 93 VAL A O 1
ATOM 1395 N N . GLY A 1 94 ? -9.11699 1.77156 -1.79074 1.000 7.65625 94 GLY A N 1
ATOM 1396 C CA . GLY A 1 94 ? -8.16802 2.14468 -0.76705 1.000 8.00877 94 GLY A CA 1
ATOM 1397 C C . GLY A 1 94 ? -8.27115 3.60988 -0.39144 1.000 7.39300 94 GLY A C 1
ATOM 1398 O O . GLY A 1 94 ? -9.18490 4.33266 -0.81895 1.000 7.14561 94 GLY A O 1
ATOM 1402 N N . PRO A 1 95 ? -7.31671 4.07315 0.42134 1.000 7.38509 95 PRO A N 1
ATOM 1403 C CA . PRO A 1 95 ? -7.28981 5.49114 0.78886 1.000 7.32454 95 PRO A CA 1
ATOM 1404 C C . PRO A 1 95 ? -7.22126 6.37196 -0.44882 1.000 7.01663 95 PRO A C 1
ATOM 1405 O O . PRO A 1 95 ? -6.55603 6.04338 -1.43313 1.000 7.88253 95 PRO A O 1
ATOM 1416 N N . GLY A 1 96 ? -7.90409 7.51179 -0.37908 1.000 7.01661 96 GLY A N 1
ATOM 1417 C CA . GLY A 1 96 ? -7.87383 8.50013 -1.43392 1.000 5.96383 96 GLY A CA 1
ATOM 1418 C C . GLY A 1 96 ? -8.99731 8.40020 -2.44701 1.000 5.14275 96 GLY A C 1
ATOM 1419 O O . GLY A 1 96 ? -9.12846 9.28979 -3.29695 1.000 5.59282 96 GLY A O 1
ATOM 1423 N N . VAL A 1 97 ? -9.81684 7.34862 -2.38920 1.000 5.31113 97 VAL A N 1
ATOM 1424 C CA . VAL A 1 97 ? -10.96615 7.22414 -3.27875 1.000 5.21121 97 VAL A CA 1
ATOM 1425 C C . VAL A 1 97 ? -11.97644 8.32717 -2.98522 1.000 4.47949 97 VAL A C 1
ATOM 1426 O O . VAL A 1 97 ? -12.31369 8.59666 -1.82111 1.000 5.14277 97 VAL A O 1
ATOM 1439 N N . LEU A 1 98 ? -12.49266 8.93536 -4.05582 1.000 4.10846 98 LEU A N 1
ATOM 1440 C CA . LEU A 1 98 ? -13.53011 9.96445 -4.02416 1.000 4.05322 98 LEU A CA 1
ATOM 1441 C C . LEU A 1 98 ? -14.83163 9.35711 -4.55534 1.000 4.02159 98 LEU A C 1
ATOM 1442 O O . LEU A 1 98 ? -14.85930 8.82728 -5.67583 1.000 4.50585 98 LEU A O 1
ATOM 1458 N N . SER A 1 99 ? -15.89703 9.42987 -3.74987 1.000 4.33734 99 SER A N 1
ATOM 1459 C CA . SER A 1 99 ? -17.13168 8.71415 -4.03291 1.000 4.74266 99 SER A CA 1
ATOM 1460 C C . SER A 1 99 ? -18.32834 9.55879 -3.59673 1.000 4.11366 99 SER A C 1
ATOM 1461 O O . SER A 1 99 ? -18.21118 10.44786 -2.74932 1.000 4.42692 99 SER A O 1
ATOM 1469 N N . MET A 1 100 ? -19.49137 9.28605 -4.20891 1.000 4.31890 100 MET A N 1
ATOM 1470 C CA . MET A 1 100 ? -20.70388 10.04084 -3.88670 1.000 4.40317 100 MET A CA 1
ATOM 1471 C C . MET A 1 100 ? -21.40841 9.46557 -2.66163 1.000 4.58480 100 MET A C 1
ATOM 1472 O O . MET A 1 100 ? -21.71779 8.27216 -2.60721 1.000 5.25327 100 MET A O 1
ATOM 1486 N N . ALA A 1 101 ? -21.68942 10.33353 -1.69083 1.000 5.12950 101 ALA A N 1
ATOM 1487 C CA . ALA A 1 101 ? -22.60210 9.97296 -0.62005 1.000 5.38749 101 ALA A CA 1
ATOM 1488 C C . ALA A 1 101 ? -24.02304 9.91449 -1.18355 1.000 5.51909 101 ALA A C 1
ATOM 1489 O O . ALA A 1 101 ? -24.31528 10.51282 -2.21979 1.000 5.94552 101 ALA A O 1
ATOM 1496 N N . ASN A 1 102 ? -24.91458 9.17887 -0.51233 1.000 6.02172 102 ASN A N 1
ATOM 1497 C CA . ASN A 1 102 ? -26.28600 9.11494 -1.00033 1.000 6.41126 102 ASN A CA 1
ATOM 1498 C C . ASN A 1 102 ? -27.20488 8.64826 0.12512 1.000 8.06938 102 ASN A C 1
ATOM 1499 O O . ASN A 1 102 ? -26.76717 8.35900 1.24383 1.000 9.76433 102 ASN A O 1
ATOM 1510 N N . ALA A 1 103 ? -28.49729 8.61249 -0.18346 1.000 8.24041 103 ALA A N 1
ATOM 1511 C CA . ALA A 1 103 ? -29.53661 8.15638 0.72949 1.000 9.89319 103 ALA A CA 1
ATOM 1512 C C . ALA A 1 103 ? -30.30362 6.98899 0.12639 1.000 9.46955 103 ALA A C 1
ATOM 1513 O O . ALA A 1 103 ? -31.51952 6.85992 0.29448 1.000 10.49862 103 ALA A O 1
ATOM 1520 N N . GLY A 1 104 ? -29.58106 6.12924 -0.58908 1.000 8.74044 104 GLY A N 1
ATOM 1521 C CA . GLY A 1 104 ? -30.16285 5.00816 -1.28371 1.000 8.47458 104 GLY A CA 1
ATOM 1522 C C . GLY A 1 104 ? -29.93434 5.11532 -2.77868 1.000 7.00348 104 GLY A C 1
ATOM 1523 O O . GLY A 1 104 ? -29.32386 6.07209 -3.26691 1.000 6.31922 104 GLY A O 1
ATOM 1527 N N . PRO A 1 105 ? -30.42867 4.14242 -3.54375 1.000 6.84822 105 PRO A N 1
ATOM 1528 C CA . PRO A 1 105 ? -30.21125 4.17144 -4.99362 1.000 7.07712 105 PRO A CA 1
ATOM 1529 C C . PRO A 1 105 ? -30.69572 5.47253 -5.62229 1.000 6.14549 105 PRO A C 1
ATOM 1530 O O . PRO A 1 105 ? -31.77138 5.98490 -5.30775 1.000 6.37447 105 PRO A O 1
ATOM 1541 N N . ASN A 1 106 ? -29.89029 5.98618 -6.55067 1.000 5.78490 106 ASN A N 1
ATOM 1542 C CA . ASN A 1 106 ? -30.28066 7.11563 -7.39658 1.000 5.56121 106 ASN A CA 1
ATOM 1543 C C . ASN A 1 106 ? -30.65258 8.36214 -6.59805 1.000 5.46120 106 ASN A C 1
ATOM 1544 O O . ASN A 1 106 ? -31.64180 9.03465 -6.89739 1.000 5.69812 106 ASN A O 1
ATOM 1555 N N . THR A 1 107 ? -29.82412 8.69954 -5.60652 1.000 5.50068 107 THR A N 1
ATOM 1556 C CA . THR A 1 107 ? -30.03254 9.89577 -4.79191 1.000 5.86126 107 THR A CA 1
ATOM 1557 C C . THR A 1 107 ? -28.74019 10.70886 -4.66855 1.000 6.19548 107 THR A C 1
ATOM 1558 O O . THR A 1 107 ? -28.45172 11.31325 -3.62931 1.000 7.94043 107 THR A O 1
ATOM 1569 N N . ASN A 1 108 ? -27.93930 10.73586 -5.73150 1.000 5.34277 108 ASN A N 1
ATOM 1570 C CA . ASN A 1 108 ? -26.75285 11.58383 -5.74119 1.000 4.89536 108 ASN A CA 1
ATOM 1571 C C . ASN A 1 108 ? -27.17023 13.04214 -5.82586 1.000 5.14537 108 ASN A C 1
ATOM 1572 O O . ASN A 1 108 ? -28.05253 13.39952 -6.60294 1.000 5.90603 108 ASN A O 1
ATOM 1583 N N . GLY A 1 109 ? -26.50782 13.88888 -5.04330 1.000 5.52432 109 GLY A N 1
ATOM 1584 C CA . GLY A 1 109 ? -26.76150 15.31800 -5.09956 1.000 5.16373 109 GLY A CA 1
ATOM 1585 C C . GLY A 1 109 ? -25.44203 16.04390 -5.21762 1.000 4.77691 109 GLY A C 1
ATOM 1586 O O . GLY A 1 109 ? -24.87219 16.15096 -6.30782 1.000 5.54813 109 GLY A O 1
ATOM 1590 N N . SER A 1 110 ? -24.93243 16.49538 -4.07454 1.000 5.12428 110 SER A N 1
ATOM 1591 C CA . SER A 1 110 ? -23.62181 17.11076 -4.00715 1.000 4.88743 110 SER A CA 1
ATOM 1592 C C . SER A 1 110 ? -22.72634 16.51293 -2.92973 1.000 4.76110 110 SER A C 1
ATOM 1593 O O . SER A 1 110 ? -21.52818 16.80384 -2.91935 1.000 5.22700 110 SER A O 1
ATOM 1601 N N . GLN A 1 111 ? -23.26072 15.70950 -2.01139 1.000 5.88069 111 GLN A N 1
ATOM 1602 C CA . GLN A 1 111 ? -22.42906 15.20516 -0.93500 1.000 5.14532 111 GLN A CA 1
ATOM 1603 C C . GLN A 1 111 ? -21.50113 14.10765 -1.44361 1.000 4.59532 111 GLN A C 1
ATOM 1604 O O . GLN A 1 111 ? -21.87346 13.28756 -2.29513 1.000 5.14543 111 GLN A O 1
ATOM 1618 N N . PHE A 1 112 ? -20.28650 14.10359 -0.89436 1.000 4.76375 112 PHE A N 1
ATOM 1619 C CA . PHE A 1 112 ? -19.22712 13.22144 -1.34532 1.000 4.53215 112 PHE A CA 1
ATOM 1620 C C . PHE A 1 112 ? -18.38802 12.82575 -0.14475 1.000 4.36108 112 PHE A C 1
ATOM 1621 O O . PHE A 1 112 ? -18.47344 13.42665 0.93071 1.000 4.90854 112 PHE A O 1
ATOM 1638 N N . PHE A 1 113 ? -17.53838 11.82357 -0.35257 1.000 4.35844 113 PHE A N 1
ATOM 1639 C CA . PHE A 1 113 ? -16.60905 11.43071 0.68598 1.000 4.55846 113 PHE A CA 1
ATOM 1640 C C . PHE A 1 113 ? -15.28058 11.01148 0.07858 1.000 4.54791 113 PHE A C 1
ATOM 1641 O O . PHE A 1 113 ? -15.1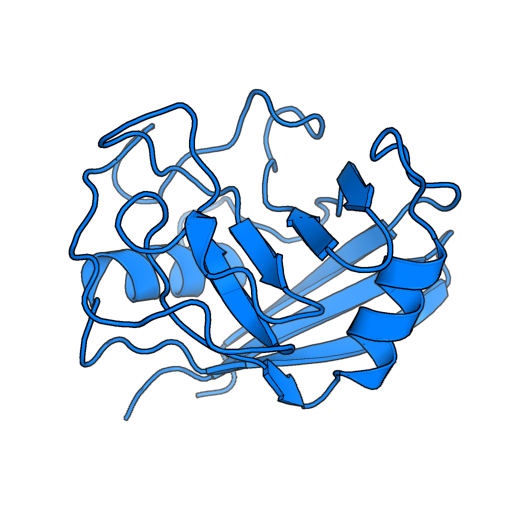9836 10.58083 -1.08253 1.000 4.91381 113 PHE A O 1
ATOM 1658 N N . ILE A 1 114 ? -14.23705 11.17157 0.89315 1.000 4.32431 114 ILE A N 1
ATOM 1659 C CA . ILE A 1 114 ? -12.89053 10.72036 0.58029 1.000 4.10061 114 ILE A CA 1
ATOM 1660 C C . ILE A 1 114 ? -12.55283 9.61818 1.57569 1.000 4.792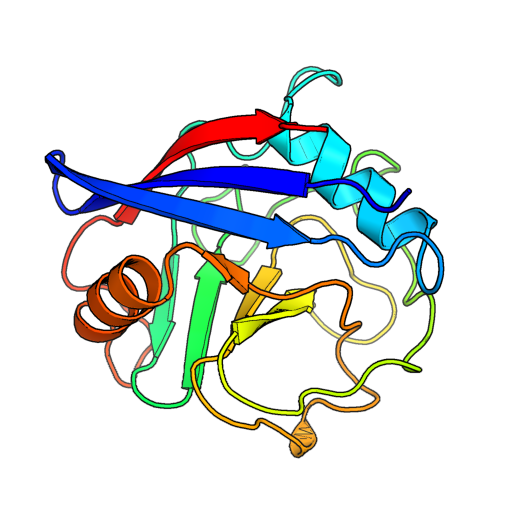68 114 ILE A C 1
ATOM 1661 O O . ILE A 1 114 ? -12.56684 9.83937 2.79785 1.000 5.03488 114 ILE A O 1
ATOM 1677 N N . CYS A 1 115 ? -12.27879 8.42278 1.05660 1.000 5.20590 115 CYS A N 1
ATOM 1678 C CA . CYS A 1 115 ? -11.97325 7.28789 1.90963 1.000 5.69547 115 CYS A CA 1
ATOM 1679 C C . CYS A 1 115 ? -10.56530 7.40037 2.47070 1.000 5.71911 115 CYS A C 1
ATOM 1680 O O . CYS A 1 115 ? -9.64924 7.90321 1.81454 1.000 5.96655 115 CYS A O 1
ATOM 1688 N N . THR A 1 116 ? -10.38186 6.88194 3.68572 1.000 5.94014 116 THR A N 1
ATOM 1689 C CA . THR A 1 116 ? -9.05333 6.78123 4.28218 1.000 6.74818 116 THR A CA 1
ATOM 1690 C C . THR A 1 116 ? -8.60617 5.32857 4.43565 1.000 7.19824 116 THR A C 1
ATOM 1691 O O . THR A 1 116 ? -7.55552 5.06587 5.03967 1.000 7.81411 116 THR A O 1
ATOM 1702 N N A ILE A 1 117 ? -9.38236 4.40089 3.87409 0.000 7.66155 117 ILE A N 1
ATOM 1703 N N B ILE A 1 117 ? -9.38209 4.39505 3.88303 1.000 7.66150 117 ILE A N 1
ATOM 1704 C CA A ILE A 1 117 ? -9.08365 2.97471 3.89760 0.000 7.81675 117 ILE A CA 1
ATOM 1705 C CA B ILE A 1 117 ? -9.10628 2.96403 3.92315 1.000 7.81677 117 ILE A CA 1
ATOM 1706 C C A ILE A 1 117 ? -9.94440 2.34459 2.81102 0.000 7.20087 117 ILE A C 1
ATOM 1707 C C B ILE A 1 117 ? -9.90870 2.36859 2.77260 1.000 7.20087 117 ILE A C 1
ATOM 1708 O O A ILE A 1 117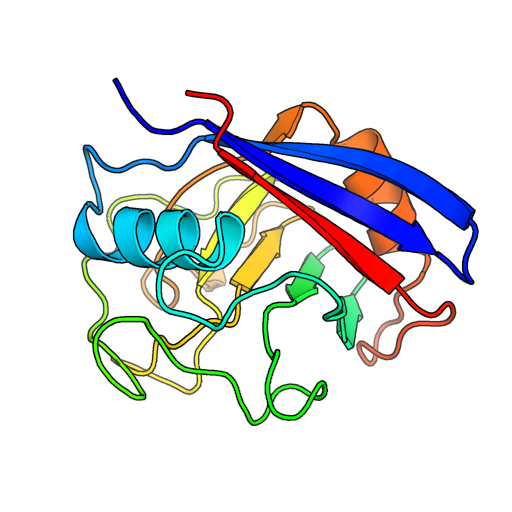 ? -10.91286 2.94475 2.34150 0.000 6.90609 117 ILE A O 1
ATOM 1709 O O B ILE A 1 117 ? -10.79504 3.02169 2.21688 1.000 6.90613 117 ILE A O 1
ATOM 1740 N N . LYS A 1 118 ? -9.58659 1.13186 2.39696 1.000 7.62457 118 LYS A N 1
ATOM 1741 C CA . LYS A 1 118 ? -10.42722 0.38593 1.46432 1.000 7.47979 118 LYS A CA 1
ATOM 1742 C C . LYS A 1 118 ? -11.79359 0.14273 2.10005 1.000 6.57447 118 LYS A C 1
ATOM 1743 O O . LYS A 1 118 ? -11.87812 -0.32355 3.23950 1.000 7.41669 118 LYS A O 1
ATOM 1762 N N . THR A 1 119 ? -12.87164 0.45661 1.36626 1.000 6.75870 119 THR A N 1
ATOM 1763 C CA . THR A 1 119 ? -14.23890 0.29776 1.87001 1.000 6.35339 119 THR A CA 1
ATOM 1764 C C . THR A 1 119 ? -15.05586 -0.55511 0.88554 1.000 6.20076 119 THR A C 1
ATOM 1765 O O . THR A 1 119 ? -15.96391 -0.06066 0.20754 1.000 6.10075 119 THR A O 1
ATOM 1776 N N . ASP A 1 120 ? -14.72537 -1.85183 0.81604 1.000 7.55959 120 ASP A N 1
ATOM 1777 C CA . ASP A 1 120 ? -15.25892 -2.68139 -0.25570 1.000 7.37717 120 ASP A CA 1
ATOM 1778 C C . ASP A 1 120 ? -16.76772 -2.86416 -0.17353 1.000 6.52711 120 ASP A C 1
ATOM 1779 O O . ASP A 1 120 ? -17.40563 -3.09940 -1.21088 1.000 6.89295 120 ASP A O 1
ATOM 1788 N N . TRP A 1 121 ? -17.35093 -2.74078 1.01969 1.000 7.40684 121 TRP A N 1
ATOM 1789 C CA . TRP A 1 121 ? -18.78377 -2.95559 1.17497 1.000 7.18506 121 TRP A CA 1
ATOM 1790 C C . TRP A 1 121 ? -19.60805 -1.85587 0.51513 1.000 6.71660 121 TRP A C 1
ATOM 1791 O O . TRP A 1 121 ? -20.82264 -2.02436 0.34189 1.000 7.94832 121 TRP A O 1
ATOM 1812 N N . LEU A 1 122 ? -18.97773 -0.74395 0.14422 1.000 5.52702 122 LEU A N 1
ATOM 1813 C CA . LEU A 1 122 ? -19.65759 0.33313 -0.55972 1.000 6.35155 122 LEU A CA 1
ATOM 1814 C C . LEU A 1 122 ? -19.67141 0.12620 -2.06868 1.000 5.36643 122 LEU A C 1
ATOM 1815 O O . LEU A 1 122 ? -20.39590 0.84280 -2.77978 1.000 5.29281 122 LEU A O 1
ATOM 1831 N N . ASP A 1 123 ? -18.90644 -0.84999 -2.57333 1.000 5.59804 123 ASP A N 1
ATOM 1832 C CA . ASP A 1 123 ? -18.92019 -1.14599 -4.00195 1.000 5.79274 123 ASP A CA 1
ATOM 1833 C C . ASP A 1 123 ? -20.32470 -1.57220 -4.42196 1.000 6.10600 123 ASP A C 1
ATOM 1834 O O . ASP A 1 123 ? -20.96259 -2.39054 -3.75389 1.000 6.74293 123 ASP A O 1
ATOM 1843 N N . GLY A 1 124 ? -20.81148 -0.99953 -5.52215 1.000 6.28760 124 GLY A N 1
ATOM 1844 C CA . GLY A 1 124 ? -22.15375 -1.28587 -5.98510 1.000 6.88502 124 GLY A CA 1
ATOM 1845 C C . GLY A 1 124 ? -23.24777 -0.47901 -5.31757 1.000 6.33496 124 GLY A C 1
ATOM 1846 O O . GLY A 1 124 ? -24.41996 -0.61334 -5.70083 1.000 6.96139 124 GLY A O 1
ATOM 1850 N N . LYS A 1 125 ? -22.90169 0.34768 -4.33338 1.000 5.71123 125 LYS A N 1
ATOM 1851 C CA . LYS A 1 125 ? -23.85118 1.19103 -3.62050 1.000 6.56389 125 LYS A CA 1
ATOM 1852 C C . LYS A 1 125 ? -23.54578 2.67595 -3.75109 1.000 5.46911 125 LYS A C 1
ATOM 1853 O O . LYS A 1 125 ? -24.47641 3.48247 -3.77466 1.000 6.41398 125 LYS A O 1
ATOM 1872 N N . HIS A 1 126 ? -22.27335 3.04829 -3.83789 1.000 5.20323 126 HIS A N 1
ATOM 1873 C CA . HIS A 1 126 ? -21.84836 4.42953 -4.01673 1.000 5.02167 126 HIS A CA 1
ATOM 1874 C C . HIS A 1 126 ? -21.02791 4.53339 -5.28819 1.000 4.82166 126 HIS A C 1
ATOM 1875 O O . HIS A 1 126 ? -20.18631 3.66979 -5.56119 1.000 5.38229 126 HIS A O 1
ATOM 1889 N N . VAL A 1 127 ? -21.27686 5.59479 -6.05397 1.000 4.55845 127 VAL A N 1
ATOM 1890 C CA . VAL A 1 127 ? -20.57262 5.83229 -7.31087 1.000 4.41369 127 VAL A CA 1
ATOM 1891 C C . VAL A 1 127 ? -19.21642 6.47486 -7.02180 1.000 4.23211 127 VAL A C 1
ATOM 1892 O O . VAL A 1 127 ? -19.13746 7.63666 -6.59822 1.000 4.19800 127 VAL A O 1
ATOM 1905 N N . VAL A 1 128 ? -18.15123 5.71969 -7.29355 1.000 3.89270 128 VAL A N 1
ATOM 1906 C CA . VAL A 1 128 ? -16.78861 6.22719 -7.24421 1.000 3.79528 128 VAL A CA 1
ATOM 1907 C C . VAL A 1 128 ? -16.52321 7.02370 -8.51588 1.000 4.10317 128 VAL A C 1
ATOM 1908 O O . VAL A 1 128 ? -16.84681 6.58144 -9.63154 1.000 4.53221 128 VAL A O 1
ATOM 1921 N N . PHE A 1 129 ? -15.90941 8.20683 -8.35792 1.000 4.05580 129 PHE A N 1
ATOM 1922 C CA . PHE A 1 129 ? -15.71390 9.07749 -9.50589 1.000 4.38209 129 PHE A CA 1
ATOM 1923 C C . PHE A 1 129 ? -14.37182 9.80222 -9.52358 1.000 4.46635 129 PHE A C 1
ATOM 1924 O O . PHE A 1 129 ? -14.16007 10.63950 -10.40570 1.000 4.90855 129 PHE A O 1
ATOM 1941 N N . GLY A 1 130 ? -13.45476 9.49727 -8.61737 1.000 4.62433 130 GLY A N 1
ATOM 1942 C CA . GLY A 1 130 ? -12.14916 10.13169 -8.68332 1.000 5.30604 130 GLY A CA 1
ATOM 1943 C C . GLY A 1 130 ? -11.24136 9.64613 -7.57419 1.000 4.73218 130 GLY A C 1
ATOM 1944 O O . GLY A 1 130 ? -11.54420 8.66994 -6.87099 1.000 4.78483 130 GLY A O 1
ATOM 1948 N N A HIS A 1 131 ? -10.10047 10.32539 -7.43775 0.663 4.81637 131 HIS A N 1
ATOM 1949 N N B HIS A 1 131 ? -10.13424 10.37173 -7.40331 0.337 4.81634 131 HIS A N 1
ATOM 1950 C CA A HIS A 1 131 ? -9.18067 9.99268 -6.35933 0.663 5.47177 131 HIS A CA 1
ATOM 1951 C CA B HIS A 1 131 ? -9.09968 9.96668 -6.46460 0.337 5.47169 131 HIS A CA 1
ATOM 1952 C C A HIS A 1 131 ? -8.25025 11.16792 -6.09643 0.663 4.75847 131 HIS A C 1
ATOM 1953 C C B HIS A 1 131 ? -8.24927 11.18207 -6.10145 0.337 4.75847 131 HIS A C 1
ATOM 1954 O O A HIS A 1 131 ? -8.06317 12.05497 -6.93684 0.663 4.94535 131 HIS A O 1
ATOM 1955 O O B HIS A 1 131 ? -8.14693 12.13974 -6.87449 0.337 4.94534 131 HIS A O 1
ATOM 1982 N N . VAL A 1 132 ? -7.64226 11.12613 -4.91374 1.000 4.55855 132 VAL A N 1
ATOM 1983 C CA . VAL A 1 132 ? -6.68458 12.13840 -4.47307 1.000 4.83216 132 VAL A CA 1
ATOM 1984 C C . VAL A 1 132 ? -5.36974 11.99204 -5.23758 1.000 5.17430 132 VAL A C 1
ATOM 1985 O O . VAL A 1 132 ? -4.70315 10.95096 -5.18272 1.000 6.03232 132 VAL A O 1
ATOM 1998 N N . ILE A 1 133 ? -4.97769 13.06995 -5.91280 1.000 5.09008 133 ILE A N 1
ATOM 1999 C CA . ILE A 1 133 ? -3.70113 13.20780 -6.62660 1.000 5.44802 133 ILE A CA 1
ATOM 2000 C C . ILE A 1 133 ? -2.60174 13.73348 -5.71313 1.000 5.48751 133 ILE A C 1
ATOM 2001 O O . ILE A 1 133 ? -1.44314 13.31010 -5.81047 1.000 6.11131 133 ILE A O 1
ATOM 2017 N N . GLU A 1 134 ? -2.96027 14.69379 -4.86301 1.000 5.95398 134 GLU A N 1
ATOM 2018 C CA . GLU A 1 134 ? -2.05275 15.38096 -3.96038 1.000 6.26647 134 GLU A CA 1
ATOM 2019 C C . GLU A 1 134 ? -2.85904 15.78939 -2.73356 1.000 5.49276 134 GLU A C 1
ATOM 2020 O O . GLU A 1 134 ? -4.04710 16.10616 -2.83991 1.000 5.36121 134 GLU A O 1
ATOM 2032 N N . GLY A 1 135 ? -2.20965 15.80758 -1.57761 1.000 6.08501 135 GLY A N 1
ATOM 2033 C CA . GLY A 1 135 ? -2.84794 16.28601 -0.37097 1.000 6.29809 135 GLY A CA 1
ATOM 2034 C C . GLY A 1 135 ? -3.41719 15.22335 0.53752 1.000 6.00334 135 GLY A C 1
ATOM 2035 O O . GLY A 1 135 ? -4.25517 15.54678 1.39029 1.000 6.00600 135 GLY A O 1
ATOM 2039 N N . MET A 1 136 ? -2.95111 13.98040 0.43791 1.000 6.36655 136 MET A N 1
ATOM 2040 C CA . MET A 1 136 ? -3.38580 13.00945 1.42751 1.000 7.25876 136 MET A CA 1
ATOM 2041 C C . MET A 1 136 ? -3.00215 13.44468 2.83975 1.000 6.58237 136 MET A C 1
ATOM 2042 O O . MET A 1 136 ? -3.71506 13.11895 3.79378 1.000 6.32713 136 MET A O 1
ATOM 2056 N N . ASP A 1 137 ? -1.91681 14.20809 3.00140 1.000 8.01552 137 ASP A N 1
ATOM 2057 C CA . ASP A 1 137 ? -1.59437 14.71994 4.33243 1.000 6.92978 137 ASP A CA 1
ATOM 2058 C C . ASP A 1 137 ? -2.72667 15.57481 4.89049 1.000 6.03757 137 ASP A C 1
ATOM 2059 O O . ASP A 1 137 ? -3.02204 15.52750 6.09262 1.000 6.47972 137 ASP A O 1
ATOM 2068 N N . VAL A 1 138 ? -3.35119 16.38326 4.02915 1.000 5.85862 138 VAL A N 1
ATOM 2069 C CA . VAL A 1 138 ? -4.48669 17.20198 4.43883 1.000 6.10331 138 VAL A CA 1
ATOM 2070 C C . VAL A 1 138 ? -5.66897 16.31757 4.80518 1.000 5.45329 138 VAL A C 1
ATOM 2071 O O . VAL A 1 138 ? -6.34906 16.55294 5.81048 1.000 5.76652 138 VAL A O 1
ATOM 2084 N N . VAL A 1 139 ? -5.93112 15.28555 3.99592 1.000 5.16117 139 VAL A N 1
ATOM 2085 C CA . VAL A 1 139 ? -7.00054 14.34025 4.31449 1.000 5.51125 139 VAL A CA 1
ATOM 2086 C C . VAL A 1 139 ? -6.76138 13.68022 5.67080 1.000 5.58486 139 VAL A C 1
ATOM 2087 O O . VAL A 1 139 ? -7.69488 13.52136 6.46608 1.000 6.11914 139 VAL A O 1
ATOM 2100 N N . LYS A 1 140 ? -5.51577 13.28141 5.95670 1.000 5.54276 140 LYS A N 1
ATOM 2101 C CA . LYS A 1 140 ? -5.23541 12.66270 7.25240 1.000 5.83752 140 LYS A CA 1
ATOM 2102 C C . LYS A 1 140 ? -5.44259 13.65263 8.39988 1.000 5.47963 140 LYS A C 1
ATOM 2103 O O . LYS A 1 140 ? -5.88768 13.25799 9.48834 1.000 5.66915 140 LYS A O 1
ATOM 2122 N N . LYS A 1 141 ? -5.13797 14.93604 8.19045 1.000 5.69285 141 LYS A N 1
ATOM 2123 C CA . LYS A 1 141 ? -5.45288 15.92307 9.22168 1.000 5.54018 141 LYS A CA 1
ATOM 2124 C C . LYS A 1 141 ? -6.96189 15.99625 9.45251 1.000 5.87175 141 LYS A C 1
ATOM 2125 O O . LYS A 1 141 ? -7.42941 15.95433 10.59814 1.000 6.47711 141 LYS A O 1
ATOM 2144 N N . ILE A 1 142 ? -7.74288 16.11385 8.36880 1.000 5.47436 142 ILE A N 1
ATOM 2145 C CA . ILE A 1 142 ? -9.20170 16.16354 8.49770 1.000 5.71647 142 ILE A CA 1
ATOM 2146 C C . ILE A 1 142 ? -9.69708 14.94668 9.27229 1.000 5.77702 142 ILE A C 1
ATOM 2147 O O . ILE A 1 142 ? -10.49111 15.05891 10.21831 1.000 6.21655 142 ILE A O 1
ATOM 2163 N N . GLU A 1 143 ? -9.23884 13.76201 8.85531 1.000 5.94019 143 GLU A N 1
ATOM 2164 C CA . GLU A 1 143 ? -9.63515 12.50828 9.48284 1.000 6.03235 143 GLU A CA 1
ATOM 2165 C C . GLU A 1 143 ? -9.38264 12.53947 10.98576 1.000 6.24550 143 GLU A C 1
ATOM 2166 O O . GLU A 1 143 ? -10.20199 12.04930 11.77364 1.000 6.90609 143 GLU A O 1
ATOM 2178 N N . SER A 1 144 ? -8.24120 13.10285 11.39856 1.000 6.15866 144 SER A N 1
ATOM 2179 C CA . SER A 1 144 ? -7.86718 13.14259 12.80609 1.000 7.92502 144 SER A CA 1
ATOM 2180 C C . SER A 1 144 ? -8.78209 14.02841 13.63959 1.000 7.87990 144 SER A C 1
ATOM 2181 O O . SER A 1 144 ? -8.74231 13.94067 14.87382 1.000 8.80369 144 SER A O 1
ATOM 2189 N N . PHE A 1 145 ? -9.59762 14.86685 13.00262 1.000 8.00623 145 PHE A N 1
ATOM 2190 C CA . PHE A 1 145 ? -10.55884 15.71016 13.69996 1.000 8.30887 145 PHE A CA 1
ATOM 2191 C C . PHE A 1 145 ? -11.96418 15.11701 13.69355 1.000 7.99833 145 PHE A C 1
ATOM 2192 O O . PHE A 1 145 ? -12.91624 15.79704 14.08352 1.000 8.86949 145 PHE A O 1
ATOM 2209 N N . GLY A 1 146 ? -12.11009 13.85553 13.29159 1.000 7.65094 146 GLY A N 1
ATOM 2210 C CA . GLY A 1 146 ? -13.37974 13.16657 13.36429 1.000 8.14297 146 GLY A CA 1
ATOM 2211 C C . GLY A 1 146 ? -13.54400 12.38374 14.65814 1.000 8.13255 146 GLY A C 1
ATOM 2212 O O . GLY A 1 146 ? -12.76338 12.50169 15.60453 1.000 9.15108 146 GLY A O 1
ATOM 2216 N N . SER A 1 147 ? -14.59376 11.56716 14.68761 1.000 8.05883 147 SER A N 1
ATOM 2217 C CA . SER A 1 147 ? -14.90752 10.73891 15.84540 1.000 8.97739 147 SER A CA 1
ATOM 2218 C C . SER A 1 147 ? -15.74280 9.55532 15.37433 1.000 8.78789 147 SER A C 1
ATOM 2219 O O . SER A 1 147 ? -16.22703 9.52530 14.24207 1.000 8.08253 147 SER A O 1
ATOM 2227 N N . LYS A 1 148 ? -15.93543 8.58587 16.27243 1.000 10.43548 148 LYS A N 1
ATOM 2228 C CA . LYS A 1 148 ? -16.72063 7.40635 15.91725 1.000 11.42249 148 LYS A CA 1
ATOM 2229 C C . LYS A 1 148 ? -18.13146 7.78199 15.47509 1.000 11.28292 148 LYS A C 1
ATOM 2230 O O . LYS A 1 148 ? -18.69610 7.14701 14.57685 1.000 11.51452 148 LYS A O 1
ATOM 2249 N N . SER A 1 149 ? -18.71814 8.80961 16.09255 1.000 11.70664 149 SER A N 1
ATOM 2250 C CA . SER A 1 149 ? -20.06837 9.24674 15.75705 1.000 12.19970 149 SER A CA 1
ATOM 2251 C C . SER A 1 149 ? -20.12268 10.06250 14.47756 1.000 10.30914 149 SER A C 1
ATOM 2252 O O . SER A 1 149 ? -21.22244 10.33036 13.97544 1.000 10.75657 149 SER A O 1
ATOM 2260 N N . GLY A 1 150 ? -18.96953 10.47984 13.96173 1.000 9.26954 150 GLY A N 1
ATOM 2261 C CA . GLY A 1 150 ? -18.89540 11.35733 12.81772 1.000 8.71476 150 GLY A CA 1
ATOM 2262 C C . GLY A 1 150 ? -18.78937 12.82990 13.15968 1.000 7.24823 150 GLY A C 1
ATOM 2263 O O . GLY A 1 150 ? -18.41952 13.62949 12.29103 1.000 6.81399 150 GLY A O 1
ATOM 2267 N N . ARG A 1 151 ? -19.10084 13.20974 14.39827 1.000 7.77196 151 ARG A N 1
ATOM 2268 C CA . ARG A 1 151 ? -19.00039 14.60333 14.80886 1.000 9.39315 151 ARG A CA 1
ATOM 2269 C C . ARG A 1 151 ? -17.55046 15.06374 14.74932 1.000 8.41680 151 ARG A C 1
ATOM 2270 O O . ARG A 1 151 ? -16.65395 14.38243 15.24997 1.000 8.66684 151 ARG A O 1
ATOM 2291 N N . THR A 1 152 ? -17.32114 16.23329 14.15684 1.000 8.65888 152 THR A N 1
ATOM 2292 C CA . THR A 1 152 ? -15.97575 16.78417 14.07371 1.000 8.45098 152 THR A CA 1
ATOM 2293 C C . THR A 1 152 ? -15.65065 17.58622 15.33329 1.000 8.30626 152 THR A C 1
ATOM 2294 O O . THR A 1 152 ? -16.52628 18.19682 15.95535 1.000 9.04847 152 THR A O 1
ATOM 2305 N N . SER A 1 153 ? -14.37235 17.56679 15.71406 1.000 8.41409 153 SER A N 1
ATOM 2306 C CA . SER A 1 153 ? -13.88804 18.27416 16.89149 1.000 9.41423 153 SER A CA 1
ATOM 2307 C C . SER A 1 153 ? -13.24085 19.60757 16.55039 1.000 8.65367 153 SER A C 1
ATOM 2308 O O . SER A 1 153 ? -12.83438 20.33518 17.46801 1.000 9.18004 153 SER A O 1
ATOM 2316 N N . LYS A 1 154 ? -13.09906 19.90872 15.25981 1.000 9.77590 154 LYS A N 1
ATOM 2317 C CA . LYS A 1 154 ? -12.74875 21.22249 14.75212 1.000 8.45884 154 LYS A CA 1
ATOM 2318 C C . LYS A 1 154 ? -13.70683 21.52448 13.61244 1.000 7.82200 154 LYS A C 1
ATOM 2319 O O . LYS A 1 154 ? -14.26117 20.61313 12.99426 1.000 8.24310 154 LYS A O 1
ATOM 2338 N N . LYS A 1 155 ? -13.89846 22.80534 13.32488 1.000 7.86929 155 LYS A N 1
ATOM 2339 C CA . LYS A 1 155 ? -14.73588 23.19868 12.20162 1.000 8.28781 155 LYS A CA 1
ATOM 2340 C C . LYS A 1 155 ? -13.90237 23.14996 10.92450 1.000 7.38772 155 LYS A C 1
ATOM 2341 O O . LYS A 1 155 ? -12.93156 23.89926 10.77828 1.000 8.02989 155 LYS A O 1
ATOM 2360 N N . ILE A 1 156 ? -14.27721 22.26367 10.00694 1.000 6.73234 156 ILE A N 1
ATOM 2361 C CA . ILE A 1 156 ? -13.49651 21.95784 8.81373 1.000 5.99018 156 ILE A CA 1
ATOM 2362 C C . ILE A 1 156 ? -14.21493 22.57705 7.62019 1.000 5.85596 156 ILE A C 1
ATOM 2363 O O . ILE A 1 156 ? -15.32150 22.15290 7.26753 1.000 6.70869 156 ILE A O 1
ATOM 2379 N N . VAL A 1 157 ? -13.59675 23.59012 7.00956 1.000 5.72698 157 VAL A N 1
ATOM 2380 C CA . VAL A 1 157 ? -14.23767 24.43119 6.00151 1.000 6.05070 157 VAL A CA 1
ATOM 2381 C C . VAL A 1 157 ? -13.44340 24.37942 4.69900 1.000 5.69807 157 VAL A C 1
ATOM 2382 O O . VAL A 1 157 ? -12.22334 24.57044 4.69942 1.000 6.18498 157 VAL A O 1
ATOM 2395 N N . ILE A 1 158 ? -14.14770 24.16117 3.58745 1.000 5.88487 158 ILE A N 1
ATOM 2396 C CA . ILE A 1 158 ? -13.60109 24.33652 2.24262 1.000 6.22702 158 ILE A CA 1
ATOM 2397 C C . ILE A 1 158 ? -13.65081 25.83473 1.95646 1.000 6.09547 158 ILE A C 1
ATOM 2398 O O . ILE A 1 158 ? -14.70366 26.37585 1.62035 1.000 7.11664 158 ILE A O 1
ATOM 2414 N N . THR A 1 159 ? -12.52375 26.52359 2.13881 1.000 6.20073 159 THR A N 1
ATOM 2415 C CA . THR A 1 159 ? -12.52222 27.97640 1.97069 1.000 6.92712 159 THR A CA 1
ATOM 2416 C C . THR A 1 159 ? -12.53247 28.38854 0.50484 1.000 7.36929 159 THR A C 1
ATOM 2417 O O . THR A 1 159 ? -13.09125 29.43930 0.15639 1.000 8.61155 159 THR A O 1
ATOM 2428 N N . ASP A 1 160 ? -11.89959 27.58862 -0.34637 1.000 7.17978 160 ASP A N 1
ATOM 2429 C CA . ASP A 1 160 ? -11.75452 27.87408 -1.76176 1.000 7.62988 160 ASP A CA 1
ATOM 2430 C C . ASP A 1 160 ? -11.73652 26.54020 -2.48962 1.000 6.23760 160 ASP A C 1
ATOM 2431 O O . ASP A 1 160 ? -11.33694 25.51931 -1.92549 1.000 6.42183 160 ASP A O 1
ATOM 2440 N N . CYS A 1 161 ? -12.16060 26.55875 -3.74933 1.000 5.50591 161 CYS A N 1
ATOM 2441 C CA . CYS A 1 161 ? -12.15423 25.35414 -4.56520 1.000 5.36377 161 CYS A CA 1
ATOM 2442 C C . CYS A 1 161 ? -12.27010 25.78057 -6.02058 1.000 5.19537 161 CYS A C 1
ATOM 2443 O O . CYS A 1 161 ? -12.65349 26.91421 -6.32543 1.000 5.71126 161 CYS A O 1
ATOM 2451 N N . GLY A 1 162 ? -11.91328 24.87406 -6.92226 1.000 5.34273 162 GLY A N 1
ATOM 2452 C CA . GLY A 1 162 ? -11.91371 25.24297 -8.32284 1.000 5.18744 162 GLY A CA 1
ATOM 2453 C C . GLY A 1 162 ? -11.28843 24.16516 -9.18125 1.000 4.75059 162 GLY A C 1
ATOM 2454 O O . GLY A 1 162 ? -11.06788 23.03477 -8.74123 1.000 5.15334 162 GLY A O 1
ATOM 2458 N N . GLN A 1 163 ? -11.04128 24.54364 -10.42896 1.000 5.27169 163 GLN A N 1
ATOM 2459 C CA . GLN A 1 163 ? -10.51810 23.63644 -11.43854 1.000 5.19273 163 GLN A CA 1
ATOM 2460 C C . GLN A 1 163 ? -9.10703 24.05978 -11.84059 1.000 5.15855 163 GLN A C 1
ATOM 2461 O O . GLN A 1 163 ? -8.86857 25.23053 -12.16181 1.000 5.79811 163 GLN A O 1
ATOM 2475 N N . LEU A 1 164 ? -8.18841 23.08864 -11.84391 1.000 5.41643 164 LEU A N 1
ATOM 2476 C CA . LEU A 1 164 ? -6.80682 23.29951 -12.25576 1.000 5.50853 164 LEU A CA 1
ATOM 2477 C C . LEU A 1 164 ? -6.57215 22.99917 -13.73332 1.000 5.94545 164 LEU A C 1
ATOM 2478 O O . LEU A 1 164 ? -5.71729 23.64513 -14.36334 1.000 6.27446 164 LEU A O 1
ATOM 2494 N N . SER A 1 165 ? -7.27013 22.00603 -14.28510 1.000 6.16645 165 SER A N 1
ATOM 2495 C CA . SER A 1 165 ? -7.15705 21.64042 -15.69568 1.000 7.24298 165 SER A CA 1
ATOM 2496 C C . SER A 1 165 ? -8.31989 20.73129 -16.08545 1.000 7.20347 165 SER A C 1
ATOM 2497 O O . SER A 1 165 ? -8.48129 20.46746 -17.29077 1.000 8.49574 165 SER A O 1
#

Foldseek 3Di:
DFWKKKFFKDWQPHTPGIWIKTFQCVQQVVVSVQQQCLQACVLVHHAAWAFQFFAAAQWKTKTFQRPPNHPPAAATPVGRWAFQRDLPDFQAFFFWKWFDADWGGGGGGMIITTHTRDRVCRVTIHTTIGTPDDVVVRVVQNVQAHNRRGGVTTMGRNHMHTDD

Nearest PDB structures (foldseek):
  4zsd-assembly1_A  TM=1.005E+00  e=1.320E-36  Homo sapiens
  7zdn-assembly2_B  TM=1.004E+00  e=1.103E-36  Homo sapiens
  7th1-assembly1_X  TM=1.002E+00  e=3.250E-36  Homo sapiens
  2alf-assembly1_A  TM=9.998E-01  e=8.997E-33  Homo sapiens
  9bfy-assembly2_C  TM=9.995E-01  e=9.553E-33  Homo sapiens

CATH classification: 2.40.100.10

Sequence (164 aa):
GNPLVYLDVDANGKPLGRVVLELKADVVPKTAENFRALCTGEKGFGYKGSTFHRVIPSFMCQAGDFTNHNGTGGKSIYGSRFPDENFTLKHVGPGVLSMA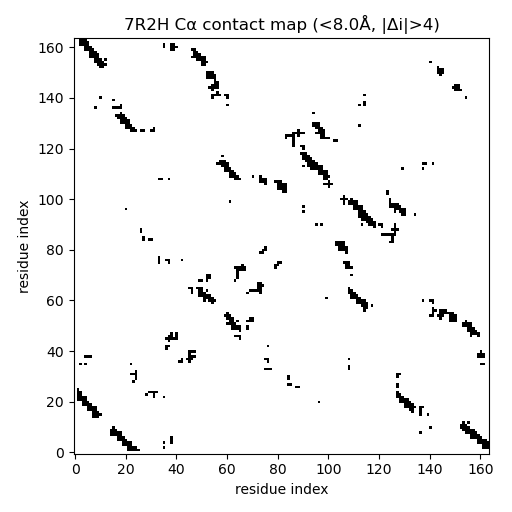NAGPNTNGSQFFICTIIKTDWLDGKHVVFGHHVIEGMDVVKKIESFGSKSGRTSKKIVITDCGQLS

B-factor: mean 17.59, std 31.58, range [0.0, 301.4]

Solvent-accessible surface area: 7296 Å² total; per-residue (Å²): 126,37,16,51,0,41,0,28,2,23,6,88,55,150,110,43,33,90,0,7,0,31,0,55,31,108,45,0,66,128,1,0,61,0,0,34,0,0,3,52,29,99,104,71,58,12,0,152,46,1,14,2,34,94,0,30,55,84,42,3,1,18,0,0,1,27,64,77,88,92,33,96,7,9,81,3,34,108,37,78,95,13,88,27,45,44,62,90,50,95,2,110,8,88,4,6,0,0,0,11,44,96,28,112,80,39,1,4,0,18,0,8,0,0,11,81,120,0,79,146,18,47,39,138,29,0,7,0,4,66,21,85,106,10,52,104,4,0,105,100,0,12,71,22,14,40,196,94,2,181,17,89,77,133,1,32,0,43,63,16,5,67,83,87

Radius of gyration: 13.96 Å; Cα contacts (8 Å, |Δi|>4): 458; chains: 1; bounding box: 30×33×37 Å

Secondary structure (DSSP, 8-state):
---EEEEEEEETTEEEEEEEEEE-TTT-HHHHHHHHHHHHTTTS-SSTT-BEEEEETTTEEEE--TTTSSSS---BTTBS-B------S---STTEEEE--SSTT-BSS-EEEESS--GGGTTTS-EEEEEEE-HHHHHHHHHT--TTS--SS-EEEEEEEE--